Protein AF-0000000085168076 (afdb_homodimer)

Sequence (200 aa):
MILELADIRIQAGKQAEFDEAIQRGIAQTIAKSKGYLGHQVQKGVESPERYLLMVRWATLENHTVDFRESPAFTEWRGIVGPFFAGAPQVEHFALLSGSDMILELADIRIQAGKQAEFDEAIQRGIAQTIAKSKGYLGHQVQKGVESPERYLLMVRWATLENHTVDFRESPAFTEWRGIVGPFFAGAPQVEHFALLSGSD

Nearest PDB structures (foldseek):
  3gz7-assembly1_B  TM=9.573E-01  e=1.045E-11  Bordetella bronchiseptica
  4dpo-assembly1_B  TM=8.602E-01  e=6.636E-07  Methanosarcina mazei Go1
  3e8o-assembly1_B  TM=8.053E-01  e=7.034E-06  Deinococcus radiodurans
  8ecx-assembly1_B  TM=8.409E-01  e=4.826E-05  Pseudomonas aeruginosa
  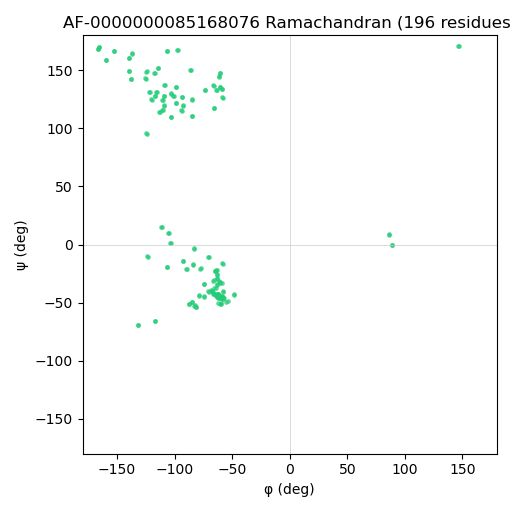3kkf-assembly1_A  TM=7.573E-01  e=3.324E-05  Bacteroides thetaiotaomicron

pLDDT: mean 98.07, std 3.22, range [67.69, 98.94]

Radius of gyration: 17.18 Å; Cα contacts (8 Å, |Δi|>4): 420; chains: 2; bounding box: 36×45×34 Å

Solvent-accessible surface area (backbone atoms only — not comparable to full-atom values): 10263 Å² total; per-residue (Å²): 98,30,36,37,41,34,46,36,40,37,40,85,92,40,54,74,62,45,60,53,33,49,53,52,28,35,66,74,24,56,71,71,36,68,46,53,69,42,38,36,34,30,36,28,65,89,42,69,45,32,35,38,44,37,36,36,23,52,37,66,56,29,47,69,41,61,36,61,71,32,72,50,36,56,53,33,44,66,54,46,47,85,45,44,64,51,84,60,49,72,52,41,25,35,79,71,48,67,54,131,98,28,35,38,41,34,46,35,42,37,40,86,90,40,54,73,62,45,60,52,32,49,54,51,28,36,66,73,24,57,70,71,35,70,44,54,68,43,38,36,34,32,36,28,65,90,42,70,46,32,34,38,42,37,36,35,23,52,37,66,55,30,48,69,41,62,37,61,72,33,73,49,36,56,52,34,45,65,54,45,46,85,44,44,66,51,84,59,48,71,51,42,25,36,78,72,48,67,53,132

Organism: Herbaspirillum seropedicae (strain SmR1) (NCBI:txid757424)

InterPro domains:
  IPR007138 Antibiotic biosynthesis monooxygenase domain [PF03992] (1-77)
  IPR007138 Antibiotic biosynthesis monooxygenase domain [PS51725] (2-93)
  IPR011008 Dimeric alpha-beta barrel [SSF54909] (1-93)

Secondary structure (DSSP, 8-state):
-EEEEEEEEB-TT-HHHHHHHHHHHHHHTGGGSTTEEEEEEEEESS-TTEEEEEEEESSHHIIIIIITTSHHHHHHHHHHGGGBSSPPEEEEEEEEEE--/-EEEEEEEEB-TT-HHHHHHHHHHHHHHTGGGSTTEEEEEEEEESS-TTEEEEEEEESSHHIIIIIITTSHHHHHHHHHHGGGBSSPPEEEEEEEEEE--

Foldseek 3Di:
DKKKKWKFFFDPPCLVVLVVLLVVLCVQFVCPFAFWDDWDWDADPVHRRIIIIITGGNDPCSPPPRRCVDVSVVVSCVRNVVGTPDGIDMDMGDDPDDDD/DKKKKWKFFFDPPCLVVLVVLLVVLCVQFVCPFPFWDDWDWDADPVHRRIIIIITGGNDPCSPPPRRCVDVSVVVSCVRNVVGTPDGIDMDMGDDPDDDD

Structure (mmCIF, N/CA/C/O backbone):
data_AF-0000000085168076-model_v1
#
loop_
_entity.id
_entity.type
_entity.pdbx_description
1 polymer 'Extracellular polysaccharide synthase protein'
#
loop_
_atom_site.group_PDB
_atom_site.id
_atom_site.type_symbol
_atom_site.label_atom_id
_atom_site.label_alt_id
_atom_site.label_comp_id
_atom_site.label_asym_id
_atom_site.label_entity_id
_atom_site.label_seq_id
_atom_site.pdbx_PDB_ins_code
_atom_site.Cartn_x
_atom_site.Cartn_y
_atom_site.Cartn_z
_atom_site.occupancy
_atom_site.B_iso_or_equiv
_atom_site.auth_seq_id
_atom_site.auth_comp_id
_atom_site.auth_asym_id
_atom_site.auth_atom_id
_atom_site.pdbx_PDB_model_num
ATOM 1 N N . MET A 1 1 ? 15.055 -6.23 2.738 1 94.81 1 MET A N 1
ATOM 2 C CA . MET A 1 1 ? 13.617 -6.473 2.656 1 94.81 1 MET A CA 1
ATOM 3 C C . MET A 1 1 ? 12.945 -5.434 1.762 1 94.81 1 MET A C 1
ATOM 5 O O . MET A 1 1 ? 13.289 -4.254 1.806 1 94.81 1 MET A O 1
ATOM 9 N N . ILE A 1 2 ? 12.117 -5.883 0.82 1 98.12 2 ILE A N 1
ATOM 10 C CA . ILE A 1 2 ? 11.383 -4.996 -0.074 1 98.12 2 ILE A CA 1
ATOM 11 C C . ILE A 1 2 ? 9.883 -5.297 0.015 1 98.12 2 ILE A C 1
ATOM 13 O O . ILE A 1 2 ? 9.492 -6.438 0.263 1 98.12 2 ILE A O 1
ATOM 17 N N . LEU A 1 3 ? 9.156 -4.25 -0.182 1 98.75 3 LEU A N 1
ATOM 18 C CA . LEU A 1 3 ? 7.711 -4.402 -0.271 1 98.75 3 LEU A CA 1
ATOM 19 C C . LEU A 1 3 ? 7.254 -4.438 -1.727 1 98.75 3 LEU A C 1
ATOM 21 O O . LEU A 1 3 ? 7.543 -3.518 -2.494 1 98.75 3 LEU A O 1
ATOM 25 N N . GLU A 1 4 ? 6.633 -5.434 -2.102 1 98.88 4 GLU A N 1
ATOM 26 C CA . GLU A 1 4 ? 5.824 -5.441 -3.316 1 98.88 4 GLU A CA 1
ATOM 27 C C . GLU A 1 4 ? 4.422 -4.898 -3.047 1 98.88 4 GLU A C 1
ATOM 29 O O . GLU A 1 4 ? 3.727 -5.379 -2.148 1 98.88 4 GLU A O 1
ATOM 34 N N . LEU A 1 5 ? 4.023 -3.922 -3.77 1 98.88 5 LEU A N 1
ATOM 35 C CA . LEU A 1 5 ? 2.623 -3.514 -3.82 1 98.88 5 LEU A CA 1
ATOM 36 C C . LEU A 1 5 ? 2.014 -3.826 -5.184 1 98.88 5 LEU A C 1
ATOM 38 O O . LEU A 1 5 ? 2.451 -3.289 -6.203 1 98.88 5 LEU A O 1
ATOM 42 N N . ALA A 1 6 ? 1.048 -4.695 -5.227 1 98.88 6 ALA A N 1
ATOM 43 C CA . ALA A 1 6 ? 0.212 -4.945 -6.398 1 98.88 6 ALA A CA 1
ATOM 44 C C . ALA A 1 6 ? -1.157 -4.285 -6.246 1 98.88 6 ALA A C 1
ATOM 46 O O . ALA A 1 6 ? -1.93 -4.648 -5.355 1 98.88 6 ALA A O 1
ATOM 47 N N . ASP A 1 7 ? -1.36 -3.295 -7 1 98.81 7 ASP A N 1
ATOM 48 C CA . ASP A 1 7 ? -2.646 -2.609 -7.086 1 98.81 7 ASP A CA 1
ATOM 49 C C . ASP A 1 7 ? -3.578 -3.305 -8.078 1 98.81 7 ASP A C 1
ATOM 51 O O . ASP A 1 7 ? -3.336 -3.279 -9.281 1 98.81 7 ASP A O 1
ATOM 55 N N . ILE A 1 8 ? -4.629 -3.926 -7.523 1 98.88 8 ILE A N 1
ATOM 56 C CA . ILE A 1 8 ? -5.48 -4.82 -8.305 1 98.88 8 ILE A CA 1
ATOM 57 C C . ILE A 1 8 ? -6.898 -4.258 -8.367 1 98.88 8 ILE A C 1
ATOM 59 O O . ILE A 1 8 ? -7.469 -3.875 -7.344 1 98.88 8 ILE A O 1
ATOM 63 N N . ARG A 1 9 ? -7.398 -4.152 -9.562 1 98.75 9 ARG A N 1
ATOM 64 C CA . ARG A 1 9 ? -8.82 -3.904 -9.766 1 98.75 9 ARG A CA 1
ATOM 65 C C . ARG A 1 9 ? -9.516 -5.133 -10.336 1 98.75 9 ARG A C 1
ATOM 67 O O . ARG A 1 9 ? -9.078 -5.684 -11.352 1 98.75 9 ARG A O 1
ATOM 74 N N . ILE A 1 10 ? -10.57 -5.52 -9.695 1 98.88 10 ILE A N 1
ATOM 75 C CA . ILE A 1 10 ? -11.266 -6.723 -10.141 1 98.88 10 ILE A CA 1
ATOM 76 C C . ILE A 1 10 ? -12.57 -6.34 -10.836 1 98.88 10 ILE A C 1
ATOM 78 O O . ILE A 1 10 ? -12.992 -5.18 -10.781 1 98.88 10 ILE A O 1
ATOM 82 N N . GLN A 1 11 ? -13.133 -7.285 -11.516 1 98.5 11 GLN A N 1
ATOM 83 C CA . GLN A 1 11 ? -14.438 -7.125 -12.156 1 98.5 11 GLN A CA 1
ATOM 84 C C . GLN A 1 11 ? -15.523 -6.848 -11.125 1 98.5 11 GLN A C 1
ATOM 86 O O . GLN A 1 11 ? -15.5 -7.398 -10.023 1 98.5 11 GLN A O 1
ATOM 91 N N . ALA A 1 12 ? -16.469 -6.004 -11.57 1 97.06 12 ALA A N 1
ATOM 92 C CA . ALA A 1 12 ? -17.562 -5.637 -10.672 1 97.06 12 ALA A CA 1
ATOM 93 C C . ALA A 1 12 ? -18.359 -6.867 -10.258 1 97.06 12 ALA A C 1
ATOM 95 O O . ALA A 1 12 ? -18.625 -7.75 -11.078 1 97.06 12 ALA A O 1
ATOM 96 N N . GLY A 1 13 ? -18.672 -6.934 -8.953 1 97.31 13 GLY A N 1
ATOM 97 C CA . GLY A 1 13 ? -19.578 -7.961 -8.461 1 97.31 13 GLY A CA 1
ATOM 98 C C . GLY A 1 13 ? -18.875 -9.266 -8.125 1 97.31 13 GLY A C 1
ATOM 99 O O . GLY A 1 13 ? -19.516 -10.25 -7.77 1 97.31 13 GLY A O 1
ATOM 100 N N . LYS A 1 14 ? -17.578 -9.258 -8.141 1 98.19 14 LYS A N 1
ATOM 101 C CA . LYS A 1 14 ? -16.859 -10.508 -7.973 1 98.19 14 LYS A CA 1
ATOM 102 C C . LYS A 1 14 ? -16.109 -10.539 -6.645 1 98.19 14 LYS A C 1
ATOM 104 O O . LYS A 1 14 ? -15.227 -11.375 -6.438 1 98.19 14 LYS A O 1
ATOM 109 N N . GLN A 1 15 ? -16.438 -9.641 -5.727 1 98.06 15 GLN A N 1
ATOM 110 C CA . GLN A 1 15 ? -15.656 -9.445 -4.508 1 98.06 15 GLN A CA 1
ATOM 111 C C . GLN A 1 15 ? -15.594 -10.719 -3.676 1 98.06 15 GLN A C 1
ATOM 113 O O . GLN A 1 15 ? -14.516 -11.141 -3.252 1 98.06 15 GLN A O 1
ATOM 118 N N . ALA A 1 16 ? -16.766 -11.344 -3.408 1 98.19 16 ALA A N 1
ATOM 119 C CA . ALA A 1 16 ? -16.812 -12.523 -2.553 1 98.19 16 ALA A CA 1
ATOM 120 C C . ALA A 1 16 ? -15.945 -13.648 -3.117 1 98.19 16 ALA A C 1
ATOM 122 O O . ALA A 1 16 ? -15.188 -14.281 -2.381 1 98.19 16 ALA A O 1
ATOM 123 N N . GLU A 1 17 ? -16.062 -13.914 -4.391 1 98.69 17 GLU A N 1
ATOM 124 C CA . GLU A 1 17 ? -15.266 -14.945 -5.047 1 98.69 17 GLU A CA 1
ATOM 125 C C . GLU A 1 17 ? -13.781 -14.602 -5.02 1 98.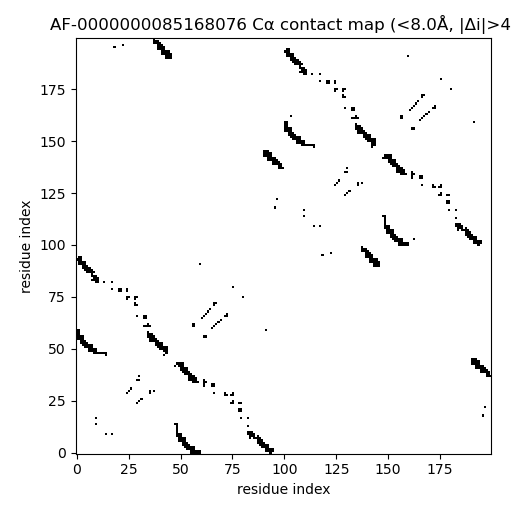69 17 GLU A C 1
ATOM 127 O O . GLU A 1 17 ? -12.938 -15.469 -4.793 1 98.69 17 GLU A O 1
ATOM 132 N N . PHE A 1 18 ? -13.469 -13.375 -5.285 1 98.88 18 PHE A N 1
ATOM 133 C CA . PHE A 1 18 ? -12.078 -12.945 -5.328 1 98.88 18 PHE A CA 1
ATOM 134 C C . PHE A 1 18 ? -11.445 -13.016 -3.943 1 98.88 18 PHE A C 1
ATOM 136 O O . PHE A 1 18 ? -10.266 -13.359 -3.807 1 98.88 18 PHE A O 1
ATOM 143 N N . ASP A 1 19 ? -12.234 -12.594 -2.83 1 98.75 19 ASP A N 1
ATOM 144 C CA . ASP A 1 19 ? -11.75 -12.727 -1.462 1 98.75 19 ASP A CA 1
ATOM 145 C C . ASP A 1 19 ? -11.195 -14.125 -1.211 1 98.75 19 ASP A C 1
ATOM 147 O O . ASP A 1 19 ? -10.109 -14.281 -0.634 1 98.75 19 ASP A O 1
ATOM 151 N N . GLU A 1 20 ? -11.906 -15.125 -1.695 1 98.69 20 GLU A N 1
ATOM 152 C CA . GLU A 1 20 ? -11.492 -16.516 -1.499 1 98.69 20 GLU A CA 1
ATOM 153 C C . GLU A 1 20 ? -10.305 -16.859 -2.391 1 98.69 20 GLU A C 1
ATOM 155 O O . GLU A 1 20 ? -9.352 -17.5 -1.94 1 98.69 20 GLU A O 1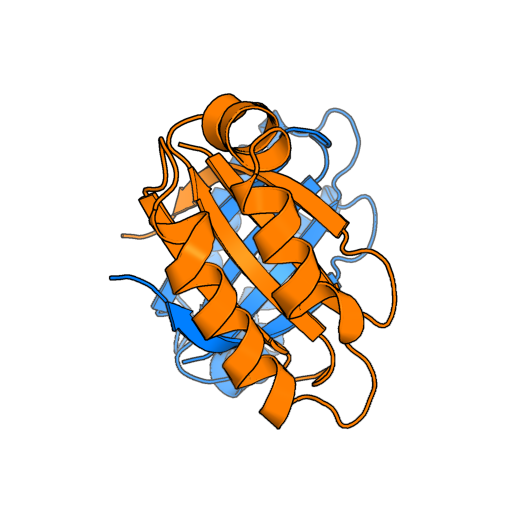
ATOM 160 N N . ALA A 1 21 ? -10.367 -16.453 -3.631 1 98.81 21 ALA A N 1
ATOM 161 C CA . ALA A 1 21 ? -9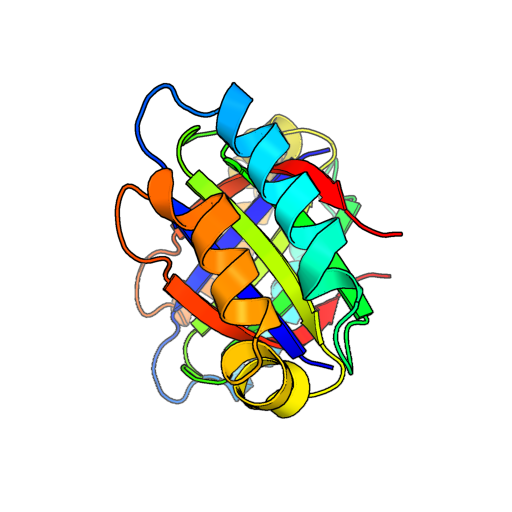.352 -16.828 -4.621 1 98.81 21 ALA A CA 1
ATOM 162 C C . ALA A 1 21 ? -7.988 -16.266 -4.25 1 98.81 21 ALA A C 1
ATOM 164 O O . ALA A 1 21 ? -6.973 -16.953 -4.332 1 98.81 21 ALA A O 1
ATOM 165 N N . ILE A 1 22 ? -7.918 -15.047 -3.852 1 98.88 22 ILE A N 1
ATOM 166 C CA . ILE A 1 22 ? -6.637 -14.398 -3.586 1 98.88 22 ILE A CA 1
ATOM 167 C C . ILE A 1 22 ? -5.98 -15.039 -2.365 1 98.88 22 ILE A C 1
ATOM 169 O O . ILE A 1 22 ? -4.762 -15.227 -2.336 1 98.88 22 ILE A O 1
ATOM 173 N N . GLN A 1 23 ? -6.773 -15.367 -1.332 1 98.56 23 GLN A N 1
ATOM 174 C CA . GLN A 1 23 ? -6.215 -16.016 -0.155 1 98.56 23 GLN A CA 1
ATOM 175 C C . GLN A 1 23 ? -5.707 -17.422 -0.495 1 98.56 23 GLN A C 1
ATOM 177 O O . GLN A 1 23 ? -4.625 -17.812 -0.059 1 98.56 23 GLN A O 1
ATOM 182 N N . ARG A 1 24 ? -6.5 -18.156 -1.294 1 98.69 24 ARG A N 1
ATOM 183 C CA . ARG A 1 24 ? -6.082 -19.469 -1.756 1 98.69 24 ARG A CA 1
ATOM 184 C C . ARG A 1 24 ? -4.805 -19.391 -2.586 1 98.69 24 ARG A C 1
ATOM 186 O O . ARG A 1 24 ? -3.877 -20.172 -2.395 1 98.69 24 ARG A O 1
ATOM 193 N N . GLY A 1 25 ? -4.773 -18.406 -3.525 1 98.75 25 GLY A N 1
ATOM 194 C CA . GLY A 1 25 ? -3.602 -18.219 -4.363 1 98.75 25 GLY A CA 1
ATOM 195 C C . GLY A 1 25 ? -2.346 -17.922 -3.572 1 98.75 25 GLY A C 1
ATOM 196 O O . GLY A 1 25 ? -1.286 -18.5 -3.828 1 98.75 25 GLY A O 1
ATOM 197 N N . ILE A 1 26 ? -2.432 -17.047 -2.615 1 98.75 26 ILE A N 1
ATOM 198 C CA . ILE A 1 26 ? -1.289 -16.703 -1.781 1 98.75 26 ILE A CA 1
ATOM 199 C C . ILE A 1 26 ? -0.792 -17.938 -1.034 1 98.75 26 ILE A C 1
ATOM 201 O O . ILE A 1 26 ? 0.401 -18.234 -1.057 1 98.75 26 ILE A O 1
ATOM 205 N N . ALA A 1 27 ? -1.718 -18.656 -0.351 1 98.44 27 ALA A N 1
ATOM 206 C CA . ALA A 1 27 ? -1.365 -19.828 0.456 1 98.44 27 ALA A CA 1
ATOM 207 C C . ALA A 1 27 ? -0.696 -20.891 -0.395 1 98.44 27 ALA A C 1
ATOM 209 O O . ALA A 1 27 ? 0.244 -21.562 0.054 1 98.44 27 ALA A O 1
ATOM 210 N N . GLN A 1 28 ? -1.075 -21.016 -1.654 1 98.62 28 GLN A N 1
ATOM 211 C CA . GLN A 1 28 ? -0.62 -22.109 -2.506 1 98.62 28 GLN A CA 1
ATOM 212 C C . GLN A 1 28 ? 0.671 -21.734 -3.23 1 98.62 28 GLN A C 1
ATOM 214 O O . GLN A 1 28 ? 1.392 -22.625 -3.711 1 98.62 28 GLN A O 1
ATOM 219 N N . THR A 1 29 ? 0.97 -20.469 -3.365 1 98.75 29 THR A N 1
ATOM 220 C CA . THR A 1 29 ? 2.068 -20.094 -4.25 1 98.75 29 THR A CA 1
ATOM 221 C C . THR A 1 29 ? 3.008 -19.109 -3.561 1 98.75 29 THR A C 1
ATOM 223 O O . THR A 1 29 ? 4.047 -19.5 -3.025 1 98.75 29 THR A O 1
ATOM 226 N N . ILE A 1 30 ? 2.598 -17.859 -3.303 1 98.69 30 ILE A N 1
ATOM 227 C CA . ILE A 1 30 ? 3.43 -16.766 -2.818 1 98.69 30 ILE A CA 1
ATOM 228 C C . ILE A 1 30 ? 4.031 -17.141 -1.463 1 98.69 30 ILE A C 1
ATOM 230 O O . ILE A 1 30 ? 5.234 -16.969 -1.246 1 98.69 30 ILE A O 1
ATOM 234 N N . ALA A 1 31 ? 3.223 -17.688 -0.569 1 98.44 31 ALA A N 1
ATOM 235 C CA . ALA A 1 31 ? 3.635 -17.953 0.808 1 98.44 31 ALA A CA 1
ATOM 236 C C . ALA A 1 31 ? 4.648 -19.094 0.872 1 98.44 31 ALA A C 1
ATOM 238 O O . ALA A 1 31 ? 5.301 -19.297 1.899 1 98.44 31 ALA A O 1
ATOM 239 N N . LYS A 1 32 ? 4.859 -19.812 -0.193 1 98.38 32 LYS A N 1
ATOM 240 C CA . LYS A 1 32 ? 5.797 -20.938 -0.249 1 98.38 32 LYS A CA 1
ATOM 241 C C . LYS A 1 32 ? 7.078 -20.531 -0.98 1 98.38 32 LYS A C 1
ATOM 243 O O . LYS A 1 32 ? 8.008 -21.344 -1.092 1 98.38 32 LYS A O 1
ATOM 248 N N . SER A 1 33 ? 7.16 -19.359 -1.378 1 98.44 33 SER A N 1
ATOM 249 C CA . SER A 1 33 ? 8.234 -18.922 -2.262 1 98.44 33 SER A CA 1
ATOM 250 C C . SER A 1 33 ? 9.469 -18.516 -1.469 1 98.44 33 SER A C 1
ATOM 252 O O . SER A 1 33 ? 9.359 -18.016 -0.346 1 98.44 33 SER A O 1
ATOM 254 N N . LYS A 1 34 ? 10.609 -18.719 -2.156 1 98.31 34 LYS A N 1
ATOM 255 C CA . LYS A 1 34 ? 11.883 -18.312 -1.587 1 98.31 34 LYS A CA 1
ATOM 256 C C . LYS A 1 34 ? 11.891 -16.812 -1.286 1 98.31 34 LYS A C 1
ATOM 258 O O . LYS A 1 34 ? 11.57 -15.992 -2.152 1 98.31 34 LYS A O 1
ATOM 263 N N . GLY A 1 35 ? 12.234 -16.484 -0.014 1 98.62 35 GLY A N 1
ATOM 264 C CA . GLY A 1 35 ? 12.406 -15.094 0.34 1 98.62 35 GLY A CA 1
ATOM 265 C C . GLY A 1 35 ? 11.117 -14.43 0.805 1 98.62 35 GLY A C 1
ATOM 266 O O . GLY A 1 35 ? 11.117 -13.25 1.148 1 98.62 35 GLY A O 1
ATOM 267 N N . TYR A 1 36 ? 10.016 -15.172 0.817 1 98.69 36 TYR A N 1
ATOM 268 C CA . TYR A 1 36 ? 8.75 -14.656 1.336 1 98.69 36 TYR A CA 1
ATOM 269 C C . TYR A 1 36 ? 8.859 -14.352 2.824 1 98.69 36 TYR A C 1
ATOM 271 O O . TYR A 1 36 ? 9.281 -15.203 3.613 1 98.69 36 TYR A O 1
ATOM 279 N N . LEU A 1 37 ? 8.367 -13.148 3.215 1 98.5 37 LEU A N 1
ATOM 280 C CA . LEU A 1 37 ? 8.484 -12.758 4.617 1 98.5 37 LEU A CA 1
ATOM 281 C C . LEU A 1 37 ? 7.109 -12.445 5.203 1 98.5 37 LEU A C 1
ATOM 283 O O . LEU A 1 37 ? 6.98 -12.234 6.414 1 98.5 37 LEU A O 1
ATOM 287 N N . GLY A 1 38 ? 6.062 -12.344 4.414 1 98.38 38 GLY A N 1
ATOM 288 C CA . GLY A 1 38 ? 4.719 -12.047 4.879 1 98.38 38 GLY A CA 1
ATOM 289 C C . GLY A 1 38 ? 3.914 -11.227 3.887 1 98.38 38 GLY A C 1
ATOM 290 O O . GLY A 1 38 ? 4.449 -10.773 2.871 1 98.38 38 GLY A O 1
ATOM 291 N N . HIS A 1 39 ? 2.611 -11.07 4.145 1 98.75 39 HIS A N 1
ATOM 292 C CA . HIS A 1 39 ? 1.76 -10.32 3.229 1 98.75 39 HIS A CA 1
ATOM 293 C C . HIS A 1 39 ? 0.575 -9.703 3.963 1 98.75 39 HIS A C 1
ATOM 295 O O . HIS A 1 39 ? 0.31 -10.039 5.117 1 98.75 39 HIS A O 1
ATOM 301 N N . GLN A 1 40 ? -0.027 -8.844 3.311 1 98.56 40 GLN A N 1
ATOM 302 C CA . GLN A 1 40 ? -1.368 -8.359 3.617 1 98.56 40 GLN A CA 1
ATOM 303 C C . GLN A 1 40 ? -2.205 -8.211 2.35 1 98.56 40 GLN A C 1
ATOM 305 O O . GLN A 1 40 ? -1.693 -7.812 1.304 1 98.56 40 GLN A O 1
ATOM 310 N N . VAL A 1 41 ? -3.443 -8.531 2.447 1 98.81 41 VAL A N 1
ATOM 311 C CA . VAL A 1 41 ? -4.445 -8.172 1.451 1 98.81 41 VAL A CA 1
ATOM 312 C C . VAL A 1 41 ? -5.398 -7.125 2.031 1 98.81 41 VAL A C 1
ATOM 314 O O . VAL A 1 41 ? -5.996 -7.34 3.088 1 98.81 41 VAL A O 1
ATOM 317 N N . GLN A 1 42 ? -5.48 -6.023 1.319 1 98.62 42 GLN A N 1
ATOM 318 C CA . GLN A 1 42 ? -6.316 -4.902 1.74 1 98.62 42 GLN A CA 1
ATOM 319 C C . GLN A 1 42 ? -7.453 -4.664 0.75 1 98.62 42 GLN A C 1
ATOM 321 O O . GLN A 1 42 ? -7.23 -4.625 -0.461 1 98.62 42 GLN A O 1
ATOM 326 N N . LYS A 1 43 ? -8.742 -4.539 1.318 1 98.44 43 LYS A N 1
ATOM 327 C CA . LYS A 1 43 ? -9.898 -4.246 0.486 1 98.44 43 LYS A CA 1
ATOM 328 C C . LYS A 1 43 ? -10.25 -2.764 0.536 1 98.44 43 LYS A C 1
ATOM 330 O O . LYS A 1 43 ? -10.305 -2.168 1.613 1 98.44 43 LYS A O 1
ATOM 335 N N . GLY A 1 44 ? -10.531 -2.203 -0.648 1 98.5 44 GLY A N 1
ATOM 336 C CA . GLY A 1 44 ? -10.883 -0.793 -0.714 1 98.5 44 GLY A CA 1
ATOM 337 C C . GLY A 1 44 ? -12.195 -0.47 -0.032 1 98.5 44 GLY A C 1
ATOM 338 O O . GLY A 1 44 ? -13.188 -1.193 -0.197 1 98.5 44 GLY A O 1
ATOM 339 N N . VAL A 1 45 ? 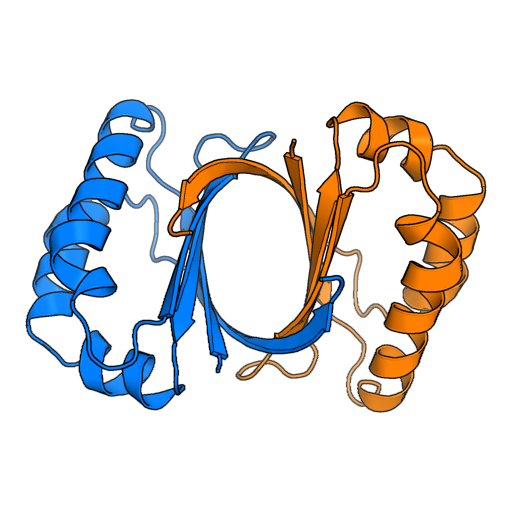-12.164 0.587 0.683 1 98.25 45 VAL A N 1
ATOM 340 C CA . VAL A 1 45 ? -13.367 1.072 1.347 1 98.25 45 VAL A CA 1
ATOM 341 C C . VAL A 1 45 ? -14.18 1.931 0.38 1 98.25 45 VAL A C 1
ATOM 343 O O . VAL A 1 45 ? -15.375 1.692 0.182 1 98.25 45 VAL A O 1
ATOM 346 N N . GLU A 1 46 ? -13.523 2.918 -0.293 1 98 46 GLU A N 1
ATOM 347 C CA . GLU A 1 46 ? -14.18 3.799 -1.253 1 98 46 GLU A CA 1
ATOM 348 C C . GLU A 1 46 ? -14.469 3.07 -2.562 1 98 46 GLU A C 1
ATOM 350 O O . GLU A 1 46 ? -15.469 3.348 -3.225 1 98 46 GLU A O 1
ATOM 355 N N . SER A 1 47 ? -13.555 2.127 -2.949 1 97.38 47 SER A N 1
ATOM 356 C CA . SER A 1 47 ? -13.641 1.365 -4.191 1 97.38 47 SER A CA 1
ATOM 357 C C . SER A 1 47 ? -13.617 -0.135 -3.922 1 97.38 47 SER A C 1
ATOM 359 O O . SER A 1 47 ? -12.547 -0.743 -3.871 1 97.38 47 SER A O 1
ATOM 361 N N . PRO A 1 48 ? -14.766 -0.702 -3.848 1 96.56 48 PRO A N 1
ATOM 362 C CA . PRO A 1 48 ? -14.836 -2.105 -3.436 1 96.56 48 PRO A CA 1
ATOM 363 C C . PRO A 1 48 ? -14.141 -3.045 -4.418 1 96.56 48 PRO A C 1
ATOM 365 O O . PRO A 1 48 ? -13.828 -4.188 -4.074 1 96.56 48 PRO A O 1
ATOM 368 N N . GLU A 1 49 ? -13.969 -2.605 -5.711 1 98.25 49 GLU A N 1
ATOM 369 C CA . GLU A 1 49 ? -13.312 -3.451 -6.707 1 98.25 49 GLU A CA 1
ATOM 370 C C . GLU A 1 49 ? -11.797 -3.338 -6.609 1 98.25 49 GLU A C 1
ATOM 372 O O . GLU A 1 49 ? -11.07 -4.066 -7.289 1 98.25 49 GLU A O 1
ATOM 377 N N . ARG A 1 50 ? -11.32 -2.471 -5.73 1 98.75 50 ARG A N 1
ATOM 378 C CA . ARG A 1 50 ? -9.891 -2.242 -5.609 1 98.75 50 ARG A CA 1
ATOM 379 C C . ARG A 1 50 ? -9.312 -2.992 -4.414 1 98.75 50 ARG A C 1
ATOM 381 O O . ARG A 1 50 ? -9.828 -2.885 -3.301 1 98.75 50 ARG A O 1
ATOM 388 N N . TYR A 1 51 ? -8.219 -3.789 -4.672 1 98.94 51 TYR A N 1
ATOM 389 C CA . TYR A 1 51 ? -7.465 -4.527 -3.666 1 98.94 51 TYR A CA 1
ATOM 390 C C . TYR A 1 51 ? -5.98 -4.18 -3.73 1 98.94 51 TYR A C 1
ATOM 392 O O . TYR A 1 51 ? -5.438 -3.953 -4.812 1 98.94 51 TYR A O 1
ATOM 400 N N . LEU A 1 52 ? -5.398 -4.129 -2.635 1 98.88 52 LEU A N 1
ATOM 401 C CA . LEU A 1 52 ? -3.941 -4.074 -2.557 1 98.88 52 LEU A CA 1
ATOM 402 C C . LEU A 1 52 ? -3.375 -5.383 -2.023 1 98.88 52 LEU A C 1
ATOM 404 O O . LEU A 1 52 ? -3.744 -5.828 -0.933 1 98.88 52 LEU A O 1
ATOM 408 N N . LEU A 1 53 ? -2.592 -5.988 -2.787 1 98.88 53 LEU A N 1
ATOM 409 C CA . LEU A 1 53 ? -1.736 -7.07 -2.309 1 98.88 53 LEU A CA 1
ATOM 410 C C . LEU A 1 53 ? -0.355 -6.543 -1.935 1 98.88 53 LEU A C 1
ATOM 412 O O . LEU A 1 53 ? 0.351 -5.984 -2.777 1 98.88 53 LEU A O 1
ATOM 416 N N . MET A 1 54 ? -0.024 -6.645 -0.699 1 98.81 54 MET A N 1
ATOM 417 C CA . MET A 1 54 ? 1.256 -6.191 -0.161 1 98.81 54 MET A CA 1
ATOM 418 C C . MET A 1 54 ? 2.088 -7.371 0.329 1 98.81 54 MET A C 1
ATOM 420 O O . MET A 1 54 ? 1.721 -8.039 1.3 1 98.81 54 MET A O 1
ATOM 424 N N . VAL A 1 55 ? 3.178 -7.605 -0.315 1 98.81 55 VAL A N 1
ATOM 425 C CA . VAL A 1 55 ? 4.016 -8.742 0.044 1 98.81 55 VAL A CA 1
ATOM 426 C C . VAL A 1 55 ? 5.418 -8.258 0.401 1 98.81 55 VAL A C 1
ATOM 428 O O . VAL A 1 55 ? 6.012 -7.465 -0.33 1 98.81 55 VAL A O 1
ATOM 431 N N . ARG A 1 56 ? 5.961 -8.711 1.522 1 98.69 56 ARG A N 1
ATOM 432 C CA . ARG A 1 56 ? 7.344 -8.453 1.915 1 98.69 56 ARG A CA 1
ATOM 433 C C . ARG A 1 56 ? 8.258 -9.586 1.467 1 98.69 56 ARG A C 1
ATOM 435 O O . 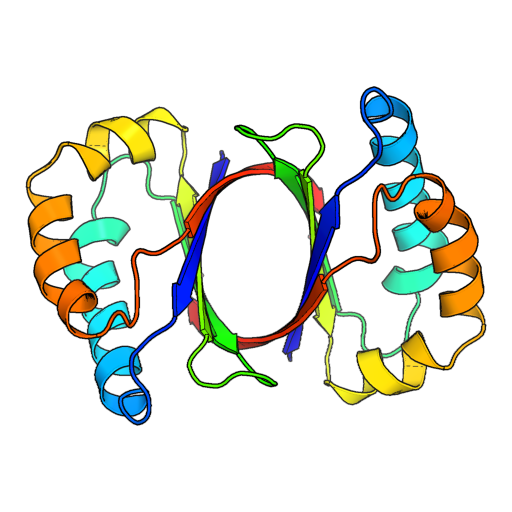ARG A 1 56 ? 7.977 -10.758 1.723 1 98.69 56 ARG A O 1
ATOM 442 N N . TRP A 1 57 ? 9.266 -9.195 0.791 1 98.69 57 TRP A N 1
ATOM 443 C CA . TRP A 1 57 ? 10.273 -10.117 0.268 1 98.69 57 TRP A CA 1
ATOM 444 C C . TRP A 1 57 ? 11.641 -9.828 0.876 1 98.69 57 TRP A C 1
ATOM 446 O O . TRP A 1 57 ? 11.992 -8.672 1.112 1 98.69 57 TRP A O 1
ATOM 456 N N . ALA A 1 58 ? 12.422 -10.852 1.048 1 98.75 58 ALA A N 1
ATOM 457 C CA . ALA A 1 58 ? 13.781 -10.672 1.542 1 98.75 58 ALA A CA 1
ATOM 458 C C . ALA A 1 58 ? 14.617 -9.836 0.573 1 98.75 58 ALA A C 1
ATOM 460 O O . ALA A 1 58 ? 15.422 -9 0.996 1 98.75 58 ALA A O 1
ATOM 461 N N . THR A 1 59 ? 14.469 -10.109 -0.705 1 98.62 59 THR A N 1
ATOM 462 C CA . THR A 1 59 ? 15.156 -9.328 -1.724 1 98.62 59 THR A CA 1
ATOM 463 C C . THR A 1 59 ? 14.242 -9.07 -2.918 1 98.62 59 THR A C 1
ATOM 465 O O . THR A 1 59 ? 13.242 -9.766 -3.104 1 98.62 59 THR A O 1
ATOM 468 N N . LEU A 1 60 ? 14.633 -8.055 -3.68 1 98.5 60 LEU A N 1
ATOM 469 C CA . LEU A 1 60 ? 13.922 -7.766 -4.922 1 98.5 60 LEU A CA 1
ATOM 470 C C . LEU A 1 60 ? 13.945 -8.977 -5.852 1 98.5 60 LEU A C 1
ATOM 472 O O . LEU A 1 60 ? 12.93 -9.297 -6.48 1 98.5 60 LEU A O 1
ATOM 476 N N . GLU A 1 61 ? 15.062 -9.656 -5.938 1 98.5 61 GLU A N 1
ATOM 477 C CA . GLU A 1 61 ? 15.25 -10.812 -6.812 1 98.5 61 GLU A CA 1
ATOM 478 C C . GLU A 1 61 ? 14.375 -11.984 -6.379 1 98.5 61 GLU A C 1
ATOM 480 O O . GLU A 1 61 ? 13.906 -12.758 -7.215 1 98.5 61 GLU A O 1
ATOM 485 N N . ASN A 1 62 ? 14.094 -12.102 -5.082 1 98.88 62 ASN A N 1
ATOM 486 C CA . ASN A 1 62 ? 13.203 -13.164 -4.625 1 98.88 62 ASN A CA 1
ATOM 487 C C . ASN A 1 62 ? 11.812 -13.023 -5.227 1 98.88 62 ASN A C 1
ATOM 489 O O . ASN A 1 62 ? 11.141 -14.016 -5.496 1 98.88 62 ASN A O 1
ATOM 493 N N . HIS A 1 63 ? 11.414 -11.781 -5.469 1 98.81 63 HIS A N 1
ATOM 494 C CA . HIS A 1 63 ? 10.125 -11.578 -6.117 1 98.81 63 HIS A CA 1
ATOM 495 C C . HIS A 1 63 ? 10.258 -11.609 -7.633 1 98.81 63 HIS A C 1
ATOM 497 O O . HIS A 1 63 ? 9.609 -12.414 -8.305 1 98.81 63 HIS A O 1
ATOM 503 N N . THR A 1 64 ? 11.188 -10.828 -8.18 1 98.5 64 THR A N 1
ATOM 504 C CA . THR A 1 64 ? 11.156 -10.477 -9.594 1 98.5 64 THR A CA 1
ATOM 505 C C . THR A 1 64 ? 11.797 -11.57 -10.438 1 98.5 64 THR A C 1
ATOM 507 O O . THR A 1 64 ? 11.602 -11.625 -11.656 1 98.5 64 THR A O 1
ATOM 510 N N . VAL A 1 65 ? 12.531 -12.398 -9.82 1 98.56 65 VAL A N 1
ATOM 511 C CA . VAL A 1 65 ? 13.172 -13.492 -10.539 1 98.56 65 VAL A CA 1
ATOM 512 C C . VAL A 1 65 ? 12.656 -14.836 -10.016 1 98.56 65 VAL A C 1
ATOM 514 O O . VAL A 1 65 ? 11.844 -15.492 -10.672 1 98.56 65 VAL A O 1
ATOM 517 N N . ASP A 1 66 ? 12.969 -15.141 -8.727 1 98.75 66 ASP A N 1
ATOM 518 C CA . ASP A 1 66 ? 12.672 -16.469 -8.188 1 98.75 66 ASP A CA 1
ATOM 519 C C . ASP A 1 66 ? 11.18 -16.781 -8.273 1 98.75 66 ASP A C 1
ATOM 521 O O . ASP A 1 66 ? 10.789 -17.875 -8.688 1 98.75 66 ASP A O 1
ATOM 525 N N . PHE A 1 67 ? 10.352 -15.852 -7.914 1 98.88 67 PHE A N 1
ATOM 526 C CA . PHE A 1 67 ? 8.922 -16.109 -7.961 1 98.88 67 PHE A CA 1
ATOM 527 C C . PHE A 1 67 ? 8.375 -15.875 -9.367 1 98.88 67 PHE A C 1
ATOM 529 O O . PHE A 1 67 ? 7.715 -16.75 -9.938 1 98.88 67 PHE A O 1
ATOM 536 N N . ARG A 1 68 ? 8.633 -14.695 -9.984 1 98.62 68 ARG A N 1
ATOM 537 C CA . ARG A 1 68 ? 8.008 -14.281 -11.234 1 98.62 68 ARG A CA 1
ATOM 538 C C . ARG A 1 68 ? 8.414 -15.203 -12.383 1 98.62 68 ARG A C 1
ATOM 540 O O . ARG A 1 68 ? 7.688 -15.328 -13.367 1 98.62 68 ARG A O 1
ATOM 547 N N . GLU A 1 69 ? 9.508 -15.875 -12.266 1 98.38 69 GLU A N 1
ATOM 548 C CA . GLU A 1 69 ? 9.961 -16.766 -13.336 1 98.38 69 GLU A CA 1
ATOM 549 C C . GLU A 1 69 ? 9.734 -18.219 -12.969 1 98.38 69 GLU A C 1
ATOM 551 O O . GLU A 1 69 ? 10.188 -19.125 -13.68 1 98.38 69 GLU A O 1
ATOM 556 N N . SER A 1 70 ? 9.047 -18.547 -11.945 1 98.44 70 SER A N 1
ATOM 557 C CA . SER A 1 70 ? 8.797 -19.906 -11.477 1 98.44 70 SER A CA 1
ATOM 558 C C . SER A 1 70 ? 7.441 -20.406 -11.953 1 98.44 70 SER A C 1
ATOM 560 O O . SER A 1 70 ? 6.59 -19.625 -12.383 1 98.44 70 SER A O 1
ATOM 562 N N . PRO A 1 71 ? 7.164 -21.703 -11.844 1 98.38 71 PRO A N 1
ATOM 563 C CA . PRO A 1 71 ? 5.836 -22.266 -12.109 1 98.38 71 PRO A CA 1
ATOM 564 C C . PRO A 1 71 ? 4.77 -21.734 -11.148 1 98.38 71 PRO A C 1
ATOM 566 O O . PRO A 1 71 ? 3.594 -21.656 -11.516 1 98.38 71 PRO A O 1
ATOM 569 N N . ALA A 1 72 ? 5.215 -21.328 -9.977 1 98.62 72 ALA A N 1
ATOM 570 C CA . ALA A 1 72 ? 4.281 -20.812 -8.984 1 98.62 72 ALA A CA 1
ATOM 571 C C . ALA A 1 72 ? 3.598 -19.531 -9.484 1 98.62 72 ALA A C 1
ATOM 573 O O . ALA A 1 72 ? 2.432 -19.281 -9.172 1 98.62 72 ALA A O 1
ATOM 574 N N . PHE A 1 73 ? 4.285 -18.781 -10.336 1 98.75 73 PHE A N 1
ATOM 575 C CA . PHE A 1 73 ? 3.699 -17.562 -10.867 1 98.75 73 PHE A CA 1
ATOM 576 C C . PHE A 1 73 ? 2.582 -17.875 -11.852 1 98.75 73 PHE A C 1
ATOM 578 O O . PHE A 1 73 ? 1.542 -17.219 -11.859 1 98.75 73 PHE A O 1
ATOM 585 N N . THR A 1 74 ? 2.797 -18.844 -12.633 1 98.5 74 THR A N 1
ATOM 586 C CA . THR A 1 74 ? 1.767 -19.281 -13.57 1 98.5 74 THR A CA 1
ATOM 587 C C . THR A 1 74 ? 0.535 -19.781 -12.82 1 98.5 74 THR A C 1
ATOM 589 O O . THR A 1 74 ? -0.596 -19.453 -13.195 1 98.5 74 THR A O 1
ATOM 592 N N . GLU A 1 75 ? 0.76 -20.516 -11.789 1 98.75 75 GLU A N 1
ATOM 593 C CA . GLU A 1 75 ? -0.336 -21 -10.953 1 98.75 75 GLU A CA 1
ATOM 594 C C . GLU A 1 75 ? -1.076 -19.828 -10.297 1 98.75 75 GLU A C 1
ATOM 596 O O . GLU A 1 75 ? -2.309 -19.781 -10.305 1 98.75 75 GLU A O 1
ATOM 601 N N . TRP A 1 76 ? -0.333 -18.859 -9.75 1 98.81 76 TRP A N 1
ATOM 602 C CA . TRP A 1 76 ? -0.882 -17.656 -9.148 1 98.81 76 TRP A CA 1
ATOM 603 C C . TRP A 1 76 ? -1.789 -16.922 -10.133 1 98.81 76 TRP A C 1
ATOM 605 O O . TRP A 1 76 ? -2.949 -16.641 -9.828 1 98.81 76 TRP A O 1
ATOM 615 N N . ARG A 1 77 ? -1.296 -16.719 -11.336 1 98.5 77 ARG A N 1
ATOM 616 C CA . ARG A 1 77 ? -2.041 -16 -12.367 1 98.5 77 ARG A CA 1
ATOM 617 C C . ARG A 1 77 ? -3.305 -16.766 -12.758 1 98.5 77 ARG A C 1
ATOM 619 O O . ARG A 1 77 ? -4.336 -16.156 -13.047 1 98.5 77 ARG A O 1
ATOM 626 N N . GLY A 1 78 ? -3.16 -18.062 -12.781 1 98.69 78 GLY A N 1
ATOM 627 C CA . GLY A 1 78 ? -4.328 -18.875 -13.094 1 98.69 78 GLY A CA 1
ATOM 628 C C . GLY A 1 78 ? -5.438 -18.734 -12.062 1 98.69 78 GLY A C 1
ATOM 629 O O . GLY A 1 78 ? -6.621 -18.797 -12.414 1 98.69 78 GLY A O 1
ATOM 630 N N . ILE A 1 79 ? -5.105 -18.562 -10.82 1 98.81 79 ILE A N 1
ATOM 631 C CA . ILE A 1 79 ? -6.062 -18.5 -9.727 1 98.81 79 ILE A CA 1
ATOM 632 C C . ILE A 1 79 ? -6.715 -17.125 -9.68 1 98.81 79 ILE A C 1
ATOM 634 O O . ILE A 1 79 ? -7.938 -17 -9.562 1 98.81 79 ILE A O 1
ATOM 638 N N . VAL A 1 80 ? -5.91 -16.031 -9.836 1 98.81 80 VAL A N 1
ATOM 639 C CA . VAL A 1 80 ? -6.469 -14.719 -9.547 1 98.81 80 VAL A CA 1
ATOM 640 C C . VAL A 1 80 ? -6.711 -13.969 -10.852 1 98.81 80 VAL A C 1
ATOM 642 O O . VAL A 1 80 ? -7.539 -13.055 -10.906 1 98.81 80 VAL A O 1
ATOM 645 N N . GLY A 1 81 ? -6.113 -14.312 -11.938 1 98.69 81 GLY A N 1
ATOM 646 C CA . GLY A 1 81 ? -6.137 -13.609 -13.203 1 98.69 81 GLY A CA 1
ATOM 647 C C . GLY A 1 81 ? -7.539 -13.406 -13.758 1 98.69 81 GLY A C 1
ATOM 648 O O . GLY A 1 81 ? -7.883 -12.32 -14.219 1 98.69 81 GLY A O 1
ATOM 649 N N . PRO A 1 82 ? -8.328 -14.406 -13.742 1 98.62 82 PRO A N 1
ATOM 650 C CA . PRO A 1 82 ? -9.672 -14.328 -14.32 1 98.62 82 PRO A CA 1
ATOM 651 C C . PRO A 1 82 ? -10.523 -13.234 -13.68 1 98.62 82 PRO A C 1
ATOM 653 O O . PRO A 1 82 ? -11.547 -12.836 -14.25 1 98.62 82 PRO A O 1
ATOM 656 N N . PHE A 1 83 ? -10.172 -12.719 -12.562 1 98.81 83 PHE A N 1
ATOM 657 C CA . PHE A 1 83 ? -10.984 -11.75 -11.836 1 98.81 83 PHE A CA 1
ATOM 658 C C . PHE A 1 83 ? -10.586 -10.328 -12.203 1 98.81 83 PHE A C 1
ATOM 660 O O . PHE A 1 83 ? -11.297 -9.375 -11.883 1 98.81 83 PHE A O 1
ATOM 667 N N . PHE A 1 84 ? -9.469 -10.172 -12.836 1 98.81 84 PHE A N 1
ATOM 668 C CA . PHE A 1 84 ? -8.914 -8.836 -13.031 1 98.81 84 PHE A CA 1
ATOM 669 C C . PHE A 1 84 ? -9.703 -8.07 -14.086 1 98.81 84 PHE A C 1
ATOM 671 O O . PHE A 1 84 ? -10.062 -8.625 -15.125 1 98.81 84 PHE A O 1
ATOM 678 N N . ALA A 1 85 ? -10.023 -6.859 -13.773 1 98.75 85 ALA A N 1
ATOM 679 C CA . ALA A 1 85 ? -10.609 -5.957 -14.758 1 98.75 85 ALA A CA 1
ATOM 680 C C . ALA A 1 85 ? -9.547 -5.414 -15.703 1 98.75 85 ALA A C 1
ATOM 682 O O . ALA A 1 85 ? -9.867 -4.898 -16.781 1 98.75 85 ALA A O 1
ATOM 683 N N . GLY A 1 86 ? -8.328 -5.43 -15.367 1 98.19 86 GLY A N 1
ATOM 684 C CA . GLY A 1 86 ? -7.121 -5.043 -16.078 1 98.19 86 GLY A CA 1
ATOM 685 C C . GLY A 1 86 ? -5.852 -5.527 -15.398 1 98.19 86 GLY A C 1
ATOM 686 O O . GLY A 1 86 ? -5.898 -6.031 -14.273 1 98.19 86 GLY A O 1
ATOM 687 N N . ALA A 1 87 ? -4.758 -5.422 -16.094 1 97.81 87 ALA A N 1
ATOM 688 C CA . ALA A 1 87 ? -3.492 -5.879 -15.516 1 97.81 87 ALA A CA 1
ATOM 689 C C . ALA A 1 87 ? -3.182 -5.145 -14.219 1 97.81 87 ALA A C 1
ATOM 691 O O . ALA A 1 87 ? -3.299 -3.92 -14.141 1 97.81 87 ALA A O 1
ATOM 692 N N . PRO A 1 88 ? -2.771 -5.812 -13.133 1 98.56 88 PRO A N 1
ATOM 693 C CA . PRO A 1 88 ? -2.361 -5.141 -11.898 1 98.56 88 PRO A CA 1
ATOM 694 C C . PRO A 1 88 ? -1.167 -4.211 -12.102 1 98.56 88 PRO A C 1
ATOM 696 O O . PRO A 1 88 ? -0.317 -4.469 -12.953 1 98.56 88 PRO A O 1
ATOM 699 N N . GLN A 1 89 ? -1.119 -3.199 -11.391 1 98.31 89 GLN A N 1
ATOM 700 C CA . GLN A 1 89 ? 0.074 -2.363 -11.305 1 98.31 89 GLN A CA 1
ATOM 701 C C . GLN A 1 89 ? 0.962 -2.795 -10.141 1 98.31 89 GLN A C 1
ATOM 703 O O . GLN A 1 89 ? 0.537 -2.764 -8.984 1 98.31 89 GLN A O 1
ATOM 708 N N . VAL A 1 90 ? 2.145 -3.176 -10.469 1 98.69 90 VAL A N 1
ATOM 709 C CA . VAL A 1 90 ? 3.045 -3.711 -9.453 1 98.69 90 VAL A CA 1
ATOM 710 C C . VAL A 1 90 ? 4.305 -2.852 -9.367 1 98.69 90 VAL A C 1
ATOM 712 O O . VAL A 1 90 ? 4.961 -2.604 -10.383 1 98.69 90 VAL A O 1
ATOM 715 N N . GLU A 1 91 ? 4.605 -2.365 -8.227 1 98.69 91 GLU A N 1
ATOM 716 C CA . GLU A 1 91 ? 5.883 -1.71 -7.953 1 98.69 91 GLU A CA 1
ATOM 717 C C . GLU A 1 91 ? 6.449 -2.148 -6.609 1 98.69 91 GLU A C 1
ATOM 719 O O . GLU A 1 91 ? 5.766 -2.812 -5.828 1 98.69 91 GLU A O 1
ATOM 724 N N . HIS A 1 92 ? 7.73 -1.864 -6.426 1 98.88 92 HIS A N 1
ATOM 725 C CA . HIS A 1 92 ? 8.43 -2.248 -5.203 1 98.88 92 HIS A CA 1
ATOM 726 C C . HIS A 1 92 ? 8.852 -1.02 -4.402 1 98.88 92 HIS A C 1
ATOM 728 O O . HIS A 1 92 ? 9.086 0.049 -4.973 1 98.88 92 HIS A O 1
ATOM 734 N N . PHE A 1 93 ? 8.938 -1.214 -3.168 1 98.75 93 PHE A N 1
ATOM 735 C CA . PHE A 1 93 ? 9.25 -0.113 -2.264 1 98.75 93 PHE A CA 1
ATOM 736 C C . PHE A 1 93 ? 10.219 -0.562 -1.177 1 98.75 93 PHE A C 1
ATOM 738 O O . PHE A 1 93 ? 10.188 -1.717 -0.749 1 98.75 93 PHE A O 1
ATOM 745 N N . ALA A 1 94 ? 11.023 0.371 -0.735 1 98.12 94 ALA A N 1
ATOM 746 C CA . ALA A 1 94 ? 11.898 0.201 0.425 1 98.12 94 ALA A CA 1
ATOM 747 C C . ALA A 1 94 ? 11.406 1.032 1.606 1 98.12 94 ALA A C 1
ATOM 749 O O . ALA A 1 94 ? 11.008 2.189 1.438 1 98.12 94 ALA A O 1
ATOM 750 N N . LEU A 1 95 ? 11.438 0.416 2.771 1 98.06 95 LEU A N 1
ATOM 751 C CA . LEU A 1 95 ? 10.969 1.102 3.971 1 98.06 95 LEU A CA 1
ATOM 752 C C . LEU A 1 95 ? 11.867 2.293 4.301 1 98.06 95 LEU A C 1
ATOM 754 O O . LEU A 1 95 ? 13.078 2.135 4.48 1 98.06 95 LEU A O 1
ATOM 758 N N . LEU A 1 96 ? 11.266 3.449 4.266 1 97.94 96 LEU A N 1
ATOM 759 C CA . LEU A 1 96 ? 11.984 4.633 4.719 1 97.94 96 LEU A CA 1
ATOM 760 C C . LEU A 1 96 ? 11.938 4.75 6.238 1 97.94 96 LEU A C 1
ATOM 762 O O . LEU A 1 96 ? 12.969 4.953 6.883 1 97.94 96 LEU A O 1
ATOM 766 N N . SER A 1 97 ? 10.742 4.723 6.77 1 97.25 97 SER A N 1
ATOM 767 C CA . SER A 1 97 ? 10.539 4.789 8.211 1 97.25 97 SER A CA 1
ATOM 768 C C . SER A 1 97 ? 9.172 4.246 8.609 1 97.25 97 SER A C 1
ATOM 770 O O . SER A 1 97 ? 8.297 4.074 7.758 1 97.25 97 SER A O 1
ATOM 772 N N . GLY A 1 98 ? 9 3.838 9.875 1 96.25 98 GLY A N 1
ATOM 773 C CA . GLY A 1 98 ? 7.73 3.367 10.406 1 96.25 98 GLY A CA 1
ATOM 774 C C . GLY A 1 98 ? 7.703 3.299 11.922 1 96.25 98 GLY A C 1
ATOM 775 O O . GLY A 1 98 ? 8.703 3.578 12.578 1 96.25 98 GLY A O 1
ATOM 776 N N . SER A 1 99 ? 6.512 3.078 12.289 1 90 99 SER A N 1
ATOM 777 C CA . SER A 1 99 ? 6.355 2.926 13.727 1 90 99 SER A CA 1
ATOM 778 C C . SER A 1 99 ? 6.188 1.46 14.117 1 90 99 SER A C 1
ATOM 780 O O . SER A 1 99 ? 5.676 0.659 13.328 1 90 99 SER A O 1
ATOM 782 N N . ASP A 1 100 ? 6.93 0.942 15.102 1 67.75 100 ASP A N 1
ATOM 783 C CA . ASP A 1 100 ? 6.824 -0.415 15.633 1 67.75 100 ASP A CA 1
ATOM 784 C C . ASP A 1 100 ? 5.438 -0.667 16.219 1 67.75 100 ASP A C 1
ATOM 786 O O . ASP A 1 100 ? 4.789 0.258 16.719 1 67.75 100 ASP A O 1
ATOM 790 N N . MET B 1 1 ? -10.164 -0.932 12.68 1 94.88 1 MET B N 1
ATOM 791 C CA . MET B 1 1 ? -8.906 -0.401 12.172 1 94.88 1 MET B CA 1
ATOM 792 C C . MET B 1 1 ? -8.93 -0.284 10.648 1 94.88 1 MET B C 1
ATOM 794 O O . MET B 1 1 ? -9.453 -1.169 9.969 1 94.88 1 MET B O 1
ATOM 798 N N . ILE B 1 2 ? -8.539 0.881 10.125 1 98.12 2 ILE B N 1
ATOM 799 C CA . ILE B 1 2 ? -8.484 1.108 8.68 1 98.12 2 ILE B CA 1
ATOM 800 C C . ILE B 1 2 ? -7.078 1.556 8.289 1 98.12 2 ILE B C 1
ATOM 802 O O . ILE B 1 2 ? -6.379 2.195 9.07 1 98.12 2 ILE B O 1
ATOM 806 N N . LEU B 1 3 ? -6.758 1.174 7.086 1 98.75 3 LEU B N 1
ATOM 807 C CA . LEU B 1 3 ? -5.508 1.647 6.508 1 98.75 3 LEU B CA 1
ATOM 808 C C . LEU B 1 3 ? -5.75 2.83 5.578 1 98.75 3 LEU B C 1
ATOM 810 O O . LEU B 1 3 ? -6.543 2.734 4.637 1 98.75 3 LEU B O 1
ATOM 814 N N . GLU B 1 4 ? -5.16 3.893 5.836 1 98.88 4 GLU B N 1
ATOM 815 C CA . GLU B 1 4 ? -4.996 4.957 4.852 1 98.88 4 GLU B CA 1
ATOM 816 C C . GLU B 1 4 ? -3.777 4.711 3.969 1 98.88 4 GLU B C 1
ATOM 818 O O . GLU B 1 4 ? -2.67 4.512 4.473 1 98.88 4 GLU B O 1
ATOM 823 N N . LEU B 1 5 ? -3.963 4.684 2.699 1 98.88 5 LEU B N 1
ATOM 824 C CA . LEU B 1 5 ? -2.859 4.762 1.749 1 98.88 5 LEU B CA 1
ATOM 825 C C . LEU B 1 5 ? -2.867 6.094 1.008 1 98.88 5 LEU B C 1
ATOM 827 O O . LEU B 1 5 ? -3.82 6.402 0.288 1 98.88 5 LEU B O 1
ATOM 831 N N . ALA B 1 6 ? -1.851 6.902 1.19 1 98.88 6 ALA B N 1
ATOM 832 C CA . ALA B 1 6 ? -1.593 8.102 0.392 1 98.88 6 ALA B CA 1
ATOM 833 C C . ALA B 1 6 ? -0.473 7.852 -0.616 1 98.88 6 ALA B C 1
ATOM 835 O O . ALA B 1 6 ? 0.672 7.605 -0.232 1 98.88 6 ALA B O 1
ATOM 836 N N . ASP B 1 7 ? -0.845 7.801 -1.815 1 98.81 7 ASP B N 1
ATOM 837 C CA . ASP B 1 7 ? 0.091 7.691 -2.93 1 98.81 7 ASP B CA 1
ATOM 838 C C . ASP B 1 7 ? 0.608 9.07 -3.35 1 98.81 7 ASP B C 1
ATOM 840 O O . ASP B 1 7 ? -0.145 9.883 -3.891 1 98.81 7 ASP B O 1
ATOM 844 N N . ILE B 1 8 ? 1.907 9.297 -3.074 1 98.88 8 ILE B N 1
ATOM 845 C CA . ILE B 1 8 ? 2.492 10.625 -3.201 1 98.88 8 ILE B CA 1
ATOM 846 C C . ILE B 1 8 ? 3.576 10.609 -4.277 1 98.88 8 ILE B C 1
ATOM 848 O O . ILE B 1 8 ? 4.445 9.734 -4.281 1 98.88 8 ILE B O 1
ATOM 852 N N . ARG B 1 9 ? 3.451 11.516 -5.195 1 98.75 9 ARG B N 1
ATOM 853 C CA . ARG B 1 9 ? 4.547 11.812 -6.113 1 98.75 9 ARG B CA 1
ATOM 854 C C . ARG B 1 9 ? 5.164 13.172 -5.816 1 98.75 9 ARG B C 1
ATOM 856 O O . ARG B 1 9 ? 4.453 14.18 -5.738 1 98.75 9 ARG B O 1
ATOM 863 N N . ILE B 1 10 ? 6.453 13.188 -5.668 1 98.88 10 ILE B N 1
ATOM 864 C CA . ILE B 1 10 ? 7.113 14.445 -5.324 1 98.88 10 ILE B CA 1
ATOM 865 C C . ILE B 1 10 ? 7.859 14.984 -6.539 1 98.88 10 ILE B C 1
ATOM 867 O O . ILE B 1 10 ? 8 14.289 -7.551 1 98.88 10 ILE B O 1
ATOM 871 N N . GLN B 1 11 ? 8.25 16.219 -6.453 1 98.5 11 GLN B N 1
ATOM 872 C CA . GLN B 1 11 ? 9.062 16.859 -7.477 1 98.5 11 GLN B CA 1
ATOM 873 C C . GLN B 1 11 ? 10.406 16.156 -7.633 1 98.5 11 GLN B C 1
ATOM 875 O O . GLN B 1 11 ? 11 15.711 -6.648 1 98.5 11 GLN B O 1
ATOM 880 N N . ALA B 1 12 ? 10.844 16.125 -8.898 1 97.06 12 ALA B N 1
ATOM 881 C CA . ALA B 1 12 ? 12.117 15.461 -9.188 1 97.06 12 ALA B CA 1
ATOM 882 C C . ALA B 1 12 ? 13.266 16.125 -8.438 1 97.06 12 ALA B C 1
ATOM 884 O O . ALA B 1 12 ? 13.328 17.359 -8.344 1 97.06 12 ALA B O 1
ATOM 885 N N . GLY B 1 13 ? 14.125 15.281 -7.852 1 97.38 13 GLY B N 1
ATOM 886 C CA . GLY B 1 13 ? 15.352 15.781 -7.25 1 97.38 13 GLY B CA 1
ATOM 887 C C . GLY B 1 13 ? 15.172 16.234 -5.812 1 97.38 13 GLY B C 1
ATOM 888 O O . GLY B 1 13 ? 16.109 16.734 -5.195 1 97.38 13 GLY B O 1
ATOM 889 N N . LYS B 1 14 ? 14.031 15.977 -5.254 1 98.25 14 LYS B N 1
ATOM 890 C CA . LYS B 1 14 ? 13.734 16.5 -3.924 1 98.25 14 LYS B CA 1
ATOM 891 C C . LYS B 1 14 ? 13.68 15.391 -2.885 1 98.25 14 LYS B C 1
ATOM 893 O O . LYS B 1 14 ? 13.188 15.594 -1.774 1 98.25 14 LYS B O 1
ATOM 898 N N . GLN B 1 15 ? 14.18 14.219 -3.215 1 98.06 15 GLN B N 1
ATOM 899 C CA . GLN B 1 15 ? 14 13.031 -2.385 1 98.06 15 GLN B CA 1
ATOM 900 C C . GLN B 1 15 ? 14.594 13.234 -0.996 1 98.06 15 GLN B C 1
ATOM 902 O O . GLN B 1 15 ? 13.938 12.969 0.013 1 98.06 15 GLN B O 1
ATOM 907 N N . ALA B 1 16 ? 15.859 13.68 -0.922 1 98.12 16 ALA B N 1
ATOM 908 C CA . ALA B 1 16 ? 16.531 13.836 0.364 1 98.12 16 ALA B CA 1
ATOM 909 C C . ALA B 1 16 ? 15.773 14.789 1.278 1 98.12 16 ALA B C 1
ATOM 911 O O . ALA B 1 16 ? 15.57 14.492 2.461 1 98.12 16 ALA B O 1
ATOM 912 N N . GLU B 1 17 ? 15.359 15.922 0.764 1 98.62 17 GLU B N 1
ATOM 913 C CA . GLU B 1 17 ? 14.602 16.906 1.535 1 98.62 17 GLU B CA 1
ATOM 914 C C . GLU B 1 17 ? 13.242 16.344 1.957 1 98.62 17 GLU B C 1
ATOM 916 O O . GLU B 1 17 ? 12.797 16.562 3.086 1 98.62 17 GLU B O 1
ATOM 921 N N . PHE B 1 18 ? 12.602 15.664 1.06 1 98.88 18 PHE B N 1
ATOM 922 C CA . PHE B 1 18 ? 11.281 15.125 1.351 1 98.88 18 PHE B CA 1
ATOM 923 C C . PHE B 1 18 ? 11.367 14.023 2.4 1 98.88 18 PHE B C 1
ATOM 925 O O . PHE B 1 18 ? 10.477 13.891 3.242 1 98.88 18 PHE B O 1
ATOM 932 N N . ASP B 1 19 ? 12.461 13.102 2.318 1 98.75 19 ASP B N 1
ATOM 933 C CA . ASP B 1 19 ? 12.672 12.086 3.342 1 98.75 19 ASP B CA 1
ATOM 934 C C . ASP B 1 19 ? 12.602 12.695 4.742 1 98.75 19 ASP B C 1
ATOM 936 O O . ASP B 1 19 ? 11.953 12.141 5.633 1 98.75 19 ASP B O 1
ATOM 940 N N . GLU B 1 20 ? 13.203 13.844 4.898 1 98.69 20 GLU B N 1
ATOM 941 C CA . GLU B 1 20 ? 13.227 14.516 6.195 1 98.69 20 GLU B CA 1
ATOM 942 C C . GLU B 1 20 ? 11.867 15.141 6.516 1 98.69 20 GLU B C 1
ATOM 944 O O . GLU B 1 20 ? 11.375 15.016 7.637 1 98.69 20 GLU B O 1
ATOM 949 N N . ALA B 1 21 ? 11.281 15.805 5.551 1 98.81 21 ALA B N 1
ATOM 950 C CA . ALA B 1 21 ? 10.039 16.547 5.754 1 98.81 21 ALA B CA 1
ATOM 951 C C . ALA B 1 21 ? 8.898 15.617 6.133 1 98.81 21 ALA B C 1
ATOM 953 O O . ALA B 1 21 ? 8.125 15.914 7.051 1 98.81 21 ALA B O 1
ATOM 954 N N . ILE B 1 22 ? 8.766 14.523 5.48 1 98.88 22 ILE B N 1
ATOM 955 C CA . ILE B 1 22 ? 7.633 13.641 5.715 1 98.88 22 ILE B CA 1
ATOM 956 C C . ILE B 1 22 ? 7.738 13.023 7.109 1 98.88 22 ILE B C 1
ATOM 958 O O . ILE B 1 22 ? 6.73 12.867 7.801 1 98.88 22 ILE B O 1
ATOM 962 N N . GLN B 1 23 ? 8.953 12.648 7.535 1 98.56 23 GLN B N 1
ATOM 963 C CA . GLN B 1 23 ? 9.125 12.102 8.875 1 98.56 23 GLN B CA 1
ATOM 964 C C . GLN B 1 23 ? 8.828 13.148 9.945 1 98.56 23 GLN B C 1
ATOM 966 O O . GLN B 1 23 ? 8.172 12.852 10.938 1 98.56 23 GLN B O 1
ATOM 971 N N . ARG B 1 24 ? 9.32 14.375 9.719 1 98.69 24 ARG B N 1
ATOM 972 C CA . ARG B 1 24 ? 9.031 15.477 10.625 1 98.69 24 ARG B CA 1
ATOM 973 C C . ARG B 1 24 ? 7.531 15.758 10.695 1 98.69 24 ARG B C 1
ATOM 975 O O . ARG B 1 24 ? 6.977 15.93 11.781 1 98.69 24 ARG B O 1
ATOM 982 N N . GLY B 1 25 ? 6.883 15.797 9.5 1 98.75 25 GLY B N 1
ATOM 983 C CA . GLY B 1 25 ? 5.449 16.031 9.453 1 98.75 25 GLY B CA 1
ATOM 984 C C . GLY B 1 25 ? 4.645 14.992 10.195 1 98.75 25 GLY B C 1
ATOM 985 O O . GLY B 1 25 ? 3.732 15.328 10.953 1 98.75 25 GLY B O 1
ATOM 986 N N . ILE B 1 26 ? 4.965 13.75 10.031 1 98.75 26 ILE B N 1
ATOM 987 C CA . ILE B 1 26 ? 4.266 12.664 10.711 1 98.75 26 ILE B CA 1
ATOM 988 C C . ILE B 1 26 ? 4.43 12.812 12.219 1 98.75 26 ILE B C 1
ATOM 990 O O . ILE B 1 26 ? 3.449 12.773 12.961 1 98.75 26 ILE B O 1
ATOM 994 N N . ALA B 1 27 ? 5.691 12.992 12.688 1 98.44 27 ALA B N 1
ATOM 995 C CA . ALA B 1 27 ? 5.996 13.078 14.109 1 98.44 27 ALA B CA 1
ATOM 996 C C . ALA B 1 27 ? 5.262 14.258 14.75 1 98.44 27 ALA B C 1
ATOM 998 O O . ALA B 1 27 ? 4.781 14.156 15.883 1 98.44 27 ALA B O 1
ATOM 999 N N . GLN B 1 28 ? 5.055 15.336 14.016 1 98.62 28 GLN B N 1
ATOM 1000 C CA . GLN B 1 28 ? 4.516 16.562 14.578 1 98.62 28 GLN B CA 1
ATOM 1001 C C . GLN B 1 28 ? 2.992 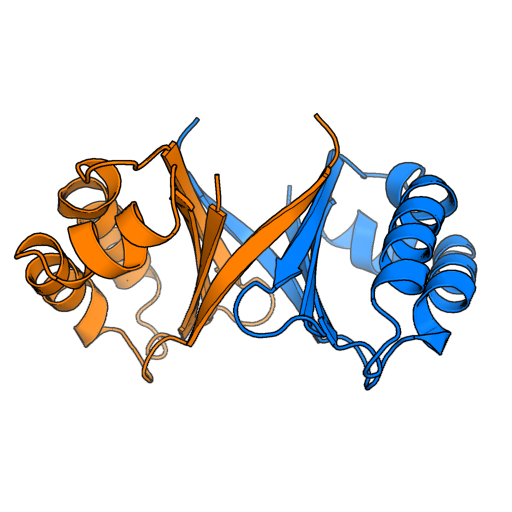16.578 14.508 1 98.62 28 GLN B C 1
ATOM 1003 O O . GLN B 1 28 ? 2.338 17.344 15.219 1 98.62 28 GLN B O 1
ATOM 1008 N N . THR B 1 29 ? 2.4 15.797 13.641 1 98.75 29 THR B N 1
ATOM 1009 C CA . THR B 1 29 ? 0.973 15.961 13.398 1 98.75 29 THR B CA 1
ATOM 1010 C C . THR B 1 29 ? 0.253 14.617 13.453 1 98.75 29 THR B C 1
ATOM 1012 O O . THR B 1 29 ? -0.326 14.258 14.484 1 98.75 29 THR B O 1
ATOM 1015 N N . ILE B 1 30 ? 0.464 13.703 12.5 1 98.69 30 ILE B N 1
ATOM 1016 C CA . ILE B 1 30 ? -0.28 12.461 12.32 1 98.69 30 ILE B CA 1
ATOM 1017 C C . ILE B 1 30 ? -0.122 11.578 13.562 1 98.69 30 ILE B C 1
ATOM 1019 O O . ILE B 1 30 ? -1.108 11.062 14.086 1 98.69 30 ILE B O 1
ATOM 1023 N N . ALA B 1 31 ? 1.094 11.461 14.062 1 98.44 31 ALA B N 1
ATOM 1024 C CA . ALA B 1 31 ? 1.402 10.531 15.148 1 98.44 31 ALA B CA 1
ATOM 1025 C C . ALA B 1 31 ? 0.793 11.008 16.469 1 98.44 31 ALA B C 1
ATOM 1027 O O . ALA B 1 31 ? 0.73 10.25 17.438 1 98.44 31 ALA B O 1
ATOM 1028 N N . LYS B 1 32 ? 0.285 12.219 16.531 1 98.38 32 LYS B N 1
ATOM 1029 C CA . LYS B 1 32 ? -0.319 12.781 17.734 1 98.38 32 LYS B CA 1
ATOM 1030 C C . LYS B 1 32 ? -1.842 12.781 17.641 1 98.38 32 LYS B C 1
ATOM 1032 O O . LYS B 1 32 ? -2.529 13.195 18.578 1 98.38 32 LYS B O 1
ATOM 1037 N N . SER B 1 33 ? -2.338 12.297 16.609 1 98.44 33 SER B N 1
ATOM 1038 C CA . SER B 1 33 ? -3.76 12.422 16.312 1 98.44 33 SER B CA 1
ATOM 1039 C C . SER B 1 33 ? -4.57 11.32 16.969 1 98.44 33 SER B C 1
ATOM 1041 O O . SER B 1 33 ? -4.086 10.203 17.141 1 98.44 33 SER B O 1
ATOM 1043 N N . LYS B 1 34 ? -5.828 11.711 17.281 1 98.31 34 LYS B N 1
ATOM 1044 C CA . LYS B 1 34 ? -6.777 10.758 17.844 1 98.31 34 LYS B CA 1
ATOM 1045 C C . LYS B 1 34 ? -6.965 9.562 16.906 1 98.31 34 LYS B C 1
ATOM 1047 O O . LYS B 1 34 ? -7.246 9.734 15.719 1 98.31 34 LYS B O 1
ATOM 1052 N N . GLY B 1 35 ? -6.758 8.352 17.484 1 98.62 35 GLY B N 1
ATOM 1053 C CA . GLY B 1 35 ? -7.051 7.145 16.734 1 98.62 35 GLY B CA 1
ATOM 1054 C C . GLY B 1 35 ? -5.867 6.652 15.914 1 98.62 35 GLY B C 1
ATOM 1055 O O . GLY B 1 35 ? -5.965 5.637 15.227 1 98.62 35 GLY B O 1
ATOM 1056 N N . TYR B 1 36 ? -4.746 7.359 15.969 1 98.69 36 TYR B N 1
ATOM 1057 C CA . TYR B 1 36 ? -3.521 6.922 15.305 1 98.69 36 TYR B CA 1
ATOM 1058 C C . TYR B 1 36 ? -3.02 5.609 15.898 1 98.69 36 TYR B C 1
ATOM 1060 O O . TYR B 1 36 ? -2.855 5.496 17.109 1 98.69 36 TYR B O 1
ATOM 1068 N N . LEU B 1 37 ? -2.668 4.652 15.008 1 98.5 37 LEU B N 1
ATOM 1069 C CA . LEU B 1 37 ? -2.227 3.35 15.492 1 98.5 37 LEU B CA 1
ATOM 1070 C C . LEU B 1 37 ? -0.841 3.008 14.953 1 98.5 37 LEU B C 1
ATOM 1072 O O . LEU B 1 37 ? -0.237 2.016 15.367 1 98.5 37 LEU B O 1
ATOM 1076 N N . GLY B 1 38 ? -0.297 3.754 14 1 98.38 38 GLY B N 1
ATOM 1077 C CA . GLY B 1 38 ? 1.015 3.508 13.422 1 98.38 38 GLY B CA 1
ATOM 1078 C C . GLY B 1 38 ? 1.099 3.873 11.953 1 98.38 38 GLY B C 1
ATOM 1079 O O . GLY B 1 38 ? 0.088 4.215 11.336 1 98.38 38 GLY B O 1
ATOM 1080 N N . HIS B 1 39 ? 2.309 3.863 11.398 1 98.75 39 HIS B N 1
ATOM 1081 C CA . HIS B 1 39 ? 2.484 4.227 9.992 1 98.75 39 HIS B CA 1
ATOM 1082 C C . HIS B 1 39 ? 3.709 3.543 9.398 1 98.75 39 HIS B C 1
ATOM 1084 O O . HIS B 1 39 ? 4.523 2.973 10.125 1 98.75 39 HIS B O 1
ATOM 1090 N N . GLN B 1 40 ? 3.76 3.598 8.172 1 98.56 40 GLN B N 1
ATOM 1091 C CA . GLN B 1 40 ? 4.961 3.344 7.379 1 98.56 40 GLN B CA 1
ATOM 1092 C C . GLN B 1 40 ? 5.094 4.355 6.246 1 98.56 40 GLN B C 1
ATOM 1094 O O . GLN B 1 40 ? 4.098 4.746 5.637 1 98.56 40 GLN B O 1
ATOM 1099 N N . VAL B 1 41 ? 6.277 4.742 5.98 1 98.81 41 VAL B N 1
ATOM 1100 C CA . VAL B 1 41 ? 6.633 5.445 4.754 1 98.81 41 VAL B CA 1
ATOM 1101 C C . VAL B 1 41 ? 7.492 4.547 3.869 1 98.81 41 VAL B C 1
ATOM 1103 O O . VAL B 1 41 ? 8.531 4.043 4.309 1 98.81 41 VAL B O 1
ATOM 1106 N N . GLN B 1 42 ? 7.012 4.379 2.654 1 98.62 42 GLN B N 1
ATOM 1107 C CA . GLN B 1 42 ? 7.688 3.523 1.684 1 98.62 42 GLN B CA 1
ATOM 1108 C C . GLN B 1 42 ? 8.188 4.332 0.49 1 98.62 42 GLN B C 1
ATOM 1110 O O . GLN B 1 42 ? 7.445 5.145 -0.069 1 98.62 42 GLN B O 1
ATOM 1115 N N . LYS B 1 43 ? 9.539 4.098 0.128 1 98.44 43 LYS B N 1
ATOM 1116 C CA . LYS B 1 43 ? 10.125 4.766 -1.034 1 98.44 43 LYS B CA 1
ATOM 1117 C C . LYS B 1 43 ? 10.133 3.842 -2.25 1 98.44 43 LYS B C 1
ATOM 1119 O O . LYS B 1 43 ? 10.516 2.676 -2.148 1 98.44 43 LYS B O 1
ATOM 1124 N N . GLY B 1 44 ? 9.734 4.414 -3.393 1 98.5 44 GLY B N 1
ATOM 1125 C CA . GLY B 1 44 ? 9.703 3.623 -4.613 1 98.5 44 GLY B CA 1
ATOM 1126 C C . GLY B 1 44 ? 11.078 3.193 -5.078 1 98.5 44 GLY B C 1
ATOM 1127 O O . GLY B 1 44 ? 12.016 3.992 -5.078 1 98.5 44 GLY B O 1
ATOM 1128 N N . VAL B 1 45 ? 11.133 1.98 -5.469 1 98.25 45 VAL B N 1
ATOM 1129 C CA . VAL B 1 45 ? 12.375 1.432 -6.016 1 98.25 45 VAL B CA 1
ATOM 1130 C C . VAL B 1 45 ? 12.469 1.75 -7.508 1 98.25 45 VAL B C 1
ATOM 1132 O O . VAL B 1 45 ? 13.469 2.297 -7.969 1 98.25 45 VAL B O 1
ATOM 1135 N N . GLU B 1 46 ? 11.383 1.463 -8.281 1 98 46 GLU B N 1
ATOM 1136 C CA . GLU B 1 46 ? 11.344 1.735 -9.711 1 98 46 GLU B CA 1
ATOM 1137 C C . GLU B 1 46 ? 11.172 3.227 -9.984 1 98 46 GLU B C 1
ATOM 1139 O O . GLU B 1 46 ? 11.688 3.744 -10.977 1 98 46 GLU B O 1
ATOM 1144 N N . SER B 1 47 ? 10.414 3.92 -9.094 1 97.38 47 SER B N 1
ATOM 1145 C CA . SER B 1 47 ? 10.102 5.34 -9.219 1 97.38 47 SER B CA 1
ATOM 1146 C C . SER B 1 47 ? 10.516 6.109 -7.973 1 97.38 47 SER B C 1
ATOM 1148 O O . SER B 1 47 ? 9.734 6.238 -7.023 1 97.38 47 SER B O 1
ATOM 1150 N N . PRO B 1 48 ? 11.664 6.672 -8.031 1 96.62 48 PRO B N 1
ATOM 1151 C CA . PRO B 1 48 ? 12.203 7.293 -6.82 1 96.62 48 PRO B CA 1
ATOM 1152 C C . PRO B 1 48 ? 11.367 8.469 -6.332 1 96.62 48 PRO B C 1
ATOM 1154 O O . PRO B 1 48 ? 11.492 8.891 -5.18 1 96.62 48 PRO B O 1
ATOM 1157 N N . GLU B 1 49 ? 10.547 9.102 -7.242 1 98.25 49 GLU B N 1
ATOM 1158 C CA . GLU B 1 49 ? 9.719 10.234 -6.848 1 98.25 49 GLU B CA 1
ATOM 1159 C C . GLU B 1 49 ? 8.406 9.766 -6.211 1 98.25 49 GLU B C 1
ATOM 1161 O O . GLU B 1 49 ? 7.629 10.578 -5.711 1 98.25 49 GLU B O 1
ATOM 1166 N N . ARG B 1 50 ? 8.203 8.461 -6.176 1 98.75 50 ARG B N 1
ATOM 1167 C CA . ARG B 1 50 ? 6.961 7.918 -5.645 1 98.75 50 ARG B CA 1
ATOM 1168 C C . ARG B 1 50 ? 7.148 7.406 -4.223 1 98.75 50 ARG B C 1
ATOM 1170 O O . ARG B 1 50 ? 8.07 6.629 -3.951 1 98.75 50 ARG B O 1
ATOM 1177 N N . TYR B 1 51 ? 6.262 7.883 -3.299 1 98.94 51 TYR B N 1
ATOM 1178 C CA . TYR B 1 51 ? 6.211 7.469 -1.902 1 98.94 51 TYR B CA 1
ATOM 1179 C C . TYR B 1 51 ? 4.816 6.973 -1.532 1 98.94 51 TYR B C 1
ATOM 1181 O O . TYR B 1 51 ? 3.814 7.504 -2.014 1 98.94 51 TYR B O 1
ATOM 1189 N N . LEU B 1 52 ? 4.789 6.004 -0.747 1 98.88 52 LEU B N 1
ATOM 1190 C CA . LEU B 1 52 ? 3.547 5.598 -0.101 1 98.88 52 LEU B CA 1
ATOM 1191 C C . LEU B 1 52 ? 3.57 5.934 1.386 1 98.88 52 LEU B C 1
ATOM 1193 O O . LEU B 1 52 ? 4.469 5.5 2.111 1 98.88 52 LEU B O 1
ATOM 1197 N N . LEU B 1 53 ? 2.676 6.738 1.784 1 98.88 53 LEU B N 1
ATOM 1198 C CA . LEU B 1 53 ? 2.375 6.91 3.201 1 98.88 53 LEU B CA 1
ATOM 1199 C C . LEU B 1 53 ? 1.227 6 3.627 1 98.88 53 LEU B C 1
ATOM 1201 O O . LEU B 1 53 ? 0.118 6.105 3.098 1 98.88 53 LEU B O 1
ATOM 1205 N N . MET B 1 54 ? 1.515 5.078 4.48 1 98.81 54 MET B N 1
ATOM 1206 C CA . MET B 1 54 ? 0.547 4.117 5.004 1 98.81 54 MET B CA 1
ATOM 1207 C C . MET B 1 54 ? 0.291 4.352 6.488 1 98.81 54 MET B C 1
ATOM 1209 O O . MET B 1 54 ? 1.186 4.16 7.312 1 98.81 54 MET B O 1
ATOM 1213 N N . VAL B 1 55 ? -0.894 4.75 6.816 1 98.81 55 VAL B N 1
ATOM 1214 C CA . VAL B 1 55 ? -1.222 5.047 8.203 1 98.81 55 VAL B CA 1
ATOM 1215 C C . VAL B 1 55 ? -2.387 4.172 8.664 1 98.81 55 VAL B C 1
ATOM 1217 O O . VAL B 1 55 ? -3.396 4.059 7.961 1 98.81 55 VAL B O 1
ATOM 1220 N N . ARG B 1 56 ? -2.268 3.521 9.812 1 98.69 56 ARG B N 1
ATOM 1221 C CA . ARG B 1 56 ? -3.35 2.77 10.445 1 98.69 56 ARG B CA 1
ATOM 1222 C C . ARG B 1 56 ? -4.105 3.633 11.445 1 98.69 56 ARG B C 1
ATOM 1224 O O . ARG B 1 56 ? -3.496 4.27 12.312 1 98.69 56 ARG B O 1
ATOM 1231 N N . TRP B 1 57 ? -5.367 3.664 11.258 1 98.69 57 TRP B N 1
ATOM 1232 C CA . TRP B 1 57 ? -6.277 4.43 12.102 1 98.69 57 TRP B CA 1
ATOM 1233 C C . TRP B 1 57 ? -7.258 3.506 12.82 1 98.69 57 TRP B C 1
ATOM 1235 O O . TRP B 1 57 ? -7.711 2.51 12.25 1 98.69 57 TRP B O 1
ATOM 1245 N N . ALA B 1 58 ? -7.648 3.883 13.992 1 98.75 58 ALA B N 1
ATOM 1246 C CA . ALA B 1 58 ? -8.656 3.117 14.727 1 98.75 58 ALA B CA 1
ATOM 1247 C C . ALA B 1 58 ? -9.984 3.104 13.977 1 98.75 58 ALA B C 1
ATOM 1249 O O . ALA B 1 58 ? -10.672 2.082 13.953 1 98.75 58 ALA B O 1
ATOM 1250 N N . THR B 1 59 ? -10.367 4.238 13.453 1 98.62 59 THR B N 1
ATOM 1251 C CA . THR B 1 59 ? -11.586 4.324 12.656 1 98.62 59 THR B CA 1
ATOM 1252 C C . THR B 1 59 ? -11.375 5.223 11.445 1 98.62 59 THR B C 1
ATOM 1254 O O . THR B 1 59 ? -10.445 6.031 11.414 1 98.62 59 THR B O 1
ATOM 1257 N N . LEU B 1 60 ? -12.266 5.031 10.469 1 98.5 60 LEU B N 1
ATOM 1258 C CA . LEU B 1 60 ? -12.266 5.902 9.305 1 98.5 60 LEU B CA 1
ATOM 1259 C C . LEU B 1 60 ? -12.445 7.363 9.711 1 98.5 60 LEU B C 1
ATOM 1261 O O . LEU B 1 60 ? -11.773 8.25 9.172 1 98.5 60 LEU B O 1
ATOM 1265 N N . GLU B 1 61 ? -13.305 7.633 10.672 1 98.5 61 GLU B N 1
ATOM 1266 C CA . GLU B 1 61 ? -13.609 8.984 11.141 1 98.5 61 GLU B CA 1
ATOM 1267 C C . GLU B 1 61 ? -12.406 9.617 11.828 1 98.5 61 GLU B C 1
ATOM 1269 O O . GLU B 1 61 ? -12.211 10.828 11.75 1 98.5 61 GLU B O 1
ATOM 1274 N N . ASN B 1 62 ? -11.57 8.805 12.477 1 98.88 62 ASN B N 1
ATOM 1275 C CA . ASN B 1 62 ? -10.359 9.352 13.094 1 98.88 62 ASN B CA 1
ATOM 1276 C C . ASN B 1 62 ? -9.445 9.992 12.055 1 98.88 62 ASN B C 1
ATOM 1278 O O . ASN B 1 62 ? -8.773 10.984 12.344 1 98.88 62 ASN B O 1
ATOM 1282 N N . HIS B 1 63 ? -9.469 9.445 10.859 1 98.81 63 HIS B N 1
ATOM 1283 C CA . HIS B 1 63 ? -8.672 10.055 9.797 1 98.81 63 HIS B CA 1
ATOM 1284 C C . HIS B 1 63 ? -9.453 11.156 9.086 1 98.81 63 HIS B C 1
ATOM 1286 O O . HIS B 1 63 ? -9.008 12.305 9.039 1 98.81 63 HIS B O 1
ATOM 1292 N N . THR B 1 64 ? -10.68 10.852 8.641 1 98.5 64 THR B N 1
ATOM 1293 C CA . THR B 1 64 ? -11.352 11.656 7.629 1 98.5 64 THR B CA 1
ATOM 1294 C C . THR B 1 64 ? -12.062 12.852 8.273 1 98.5 64 THR B C 1
ATOM 1296 O O . THR B 1 64 ? -12.422 13.805 7.59 1 98.5 64 THR B O 1
ATOM 1299 N N . VAL B 1 65 ? -12.25 12.781 9.523 1 98.56 65 VAL B N 1
ATOM 1300 C CA . VAL B 1 65 ? -12.898 13.883 10.227 1 98.56 65 VAL B CA 1
ATOM 1301 C C . VAL B 1 65 ? -11.93 14.484 11.242 1 98.56 65 VAL B C 1
ATOM 1303 O O . VAL B 1 65 ? -11.383 15.57 11.031 1 98.56 65 VAL B O 1
ATOM 1306 N N . ASP B 1 66 ? -11.555 13.688 12.289 1 98.75 66 ASP B N 1
ATOM 1307 C CA . ASP B 1 66 ? -10.781 14.219 13.398 1 98.75 66 ASP B CA 1
ATOM 1308 C C . ASP B 1 66 ? -9.453 14.805 12.922 1 98.75 66 ASP B C 1
ATOM 1310 O O . ASP B 1 66 ? -9.07 15.906 13.32 1 98.75 66 ASP B O 1
ATOM 1314 N N . PHE B 1 67 ? -8.766 14.109 12.078 1 98.88 67 PHE B N 1
ATOM 1315 C CA . PHE B 1 67 ? -7.484 14.617 11.602 1 98.88 67 PHE B CA 1
ATOM 1316 C C . PHE B 1 67 ? -7.684 15.602 10.461 1 98.88 67 PHE B C 1
ATOM 1318 O O . PHE B 1 67 ? -7.172 16.719 10.5 1 98.88 67 PHE B O 1
ATOM 1325 N N . ARG B 1 68 ? -8.445 15.242 9.398 1 98.62 68 ARG B N 1
ATOM 1326 C CA . ARG B 1 68 ? -8.547 16.016 8.164 1 98.62 68 ARG B CA 1
ATOM 1327 C C . ARG B 1 68 ? -9.211 17.375 8.43 1 98.62 68 ARG B C 1
ATOM 1329 O O . ARG B 1 68 ? -8.992 18.328 7.688 1 98.62 68 ARG B O 1
ATOM 1336 N N . GLU B 1 69 ? -9.961 17.484 9.469 1 98.31 69 GLU B N 1
ATOM 1337 C CA . GLU B 1 69 ? -10.641 18.734 9.758 1 98.31 69 GLU B CA 1
ATOM 1338 C C . GLU B 1 69 ? -9.969 19.469 10.922 1 98.31 69 GLU B C 1
ATOM 1340 O O . GLU B 1 69 ? -10.484 20.469 11.406 1 98.31 69 GLU B O 1
ATOM 1345 N N . SER B 1 70 ? -8.852 19.062 11.375 1 98.44 70 SER B N 1
ATOM 1346 C CA . SER B 1 70 ? -8.141 19.656 12.5 1 98.44 70 SER B CA 1
ATOM 1347 C C . SER B 1 70 ? -7.059 20.625 12.023 1 98.44 70 SER B C 1
ATOM 1349 O O . SER B 1 70 ? -6.676 20.609 10.852 1 98.44 70 SER B O 1
ATOM 1351 N N . PRO B 1 71 ? -6.484 21.453 12.898 1 98.31 71 PRO B N 1
ATOM 1352 C CA . PRO B 1 71 ? -5.328 22.297 12.586 1 98.31 71 PRO B CA 1
ATOM 1353 C C . PRO B 1 71 ? -4.086 21.484 12.227 1 98.31 71 PRO B C 1
ATOM 1355 O O . PRO B 1 71 ? -3.242 21.953 11.453 1 98.31 71 PRO B O 1
ATOM 1358 N N . ALA B 1 72 ? -4.039 20.266 12.734 1 98.62 72 ALA B N 1
ATOM 1359 C CA . ALA B 1 72 ? -2.898 19.406 12.453 1 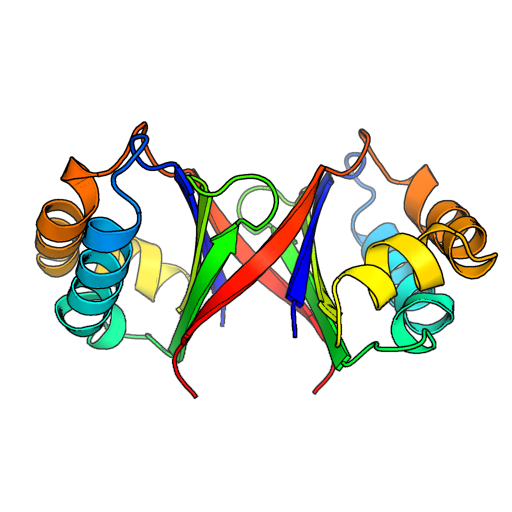98.62 72 ALA B CA 1
ATOM 1360 C C . ALA B 1 72 ? -2.797 19.094 10.961 1 98.62 72 ALA B C 1
ATOM 1362 O O . ALA B 1 72 ? -1.696 18.953 10.43 1 98.62 72 ALA B O 1
ATOM 1363 N N . PHE B 1 73 ? -3.932 19.062 10.281 1 98.75 73 PHE B N 1
ATOM 1364 C CA . PHE B 1 73 ? -3.92 18.781 8.852 1 98.75 73 PHE B CA 1
ATOM 1365 C C . PHE B 1 73 ? -3.316 19.953 8.078 1 98.75 73 PHE B C 1
ATOM 1367 O O . PHE B 1 73 ? -2.551 19.75 7.133 1 98.75 73 PHE B O 1
ATOM 1374 N N . THR B 1 74 ? -3.645 21.109 8.469 1 98.5 74 THR B N 1
ATOM 1375 C CA . THR B 1 74 ? -3.068 22.297 7.852 1 98.5 74 THR B CA 1
ATOM 1376 C C . THR B 1 74 ? -1.557 22.344 8.055 1 98.5 74 THR B C 1
ATOM 1378 O O . THR B 1 74 ? -0.807 22.641 7.125 1 98.5 74 THR B O 1
ATOM 1381 N N . GLU B 1 75 ? -1.141 22.016 9.227 1 98.75 75 GLU B N 1
ATOM 1382 C CA . GLU B 1 75 ? 0.287 21.938 9.516 1 98.75 75 GLU B CA 1
ATOM 1383 C C . GLU B 1 75 ? 0.971 20.875 8.672 1 98.75 75 GLU B C 1
ATOM 1385 O O . GLU B 1 75 ? 2.029 21.109 8.086 1 98.75 75 GLU B O 1
ATOM 1390 N N . TRP B 1 76 ? 0.358 19.672 8.586 1 98.81 76 TRP B N 1
ATOM 1391 C CA . TRP B 1 76 ? 0.841 18.578 7.762 1 98.81 76 TRP B CA 1
ATOM 1392 C C . TRP B 1 76 ? 1.039 19.016 6.316 1 98.81 76 TRP B C 1
ATOM 1394 O O . TRP B 1 76 ? 2.123 18.859 5.754 1 98.81 76 TRP B O 1
ATOM 1404 N N . ARG B 1 77 ? 0.04 19.672 5.773 1 98.44 77 ARG B N 1
ATOM 1405 C CA . ARG B 1 77 ? 0.081 20.109 4.387 1 98.44 77 ARG B CA 1
ATOM 1406 C C . ARG B 1 77 ? 1.168 21.156 4.18 1 98.44 77 ARG B C 1
ATOM 1408 O O . ARG B 1 77 ? 1.81 21.203 3.127 1 98.44 77 ARG B O 1
ATOM 1415 N N . GLY B 1 78 ? 1.313 21.984 5.168 1 98.69 78 GLY B N 1
ATOM 1416 C CA . GLY B 1 78 ? 2.365 22.984 5.082 1 98.69 78 GLY B CA 1
ATOM 1417 C C . GLY B 1 78 ? 3.758 22.391 5.02 1 98.69 78 GLY B C 1
ATOM 1418 O O . GLY B 1 78 ? 4.645 22.938 4.359 1 98.69 78 GLY B O 1
ATOM 1419 N N . ILE B 1 79 ? 3.973 21.297 5.688 1 98.81 79 ILE B N 1
ATOM 1420 C CA . ILE B 1 79 ? 5.281 20.656 5.793 1 98.81 79 ILE B CA 1
ATOM 1421 C C . ILE B 1 79 ? 5.578 19.875 4.52 1 98.81 79 ILE B C 1
ATOM 1423 O O . ILE B 1 79 ? 6.672 19.969 3.959 1 98.81 79 ILE B O 1
ATOM 1427 N N . VAL B 1 80 ? 4.582 19.109 4.004 1 98.81 80 VAL B N 1
ATOM 1428 C CA . VAL B 1 80 ? 4.914 18.172 2.945 1 98.81 80 VAL B CA 1
ATOM 1429 C C . VAL B 1 80 ? 4.387 18.688 1.608 1 98.81 80 VAL B C 1
ATOM 1431 O O . VAL B 1 80 ? 4.895 18.312 0.548 1 98.81 80 VAL B O 1
ATOM 1434 N N . GLY B 1 81 ? 3.455 19.578 1.563 1 98.69 81 GLY B N 1
ATOM 1435 C CA . GLY B 1 81 ? 2.762 20.047 0.375 1 98.69 81 GLY B CA 1
ATOM 1436 C C . GLY B 1 81 ? 3.697 20.625 -0.673 1 98.69 81 GLY B C 1
ATOM 1437 O O . GLY B 1 81 ? 3.557 20.328 -1.863 1 98.69 81 GLY B O 1
ATOM 1438 N N . PRO B 1 82 ? 4.602 21.422 -0.284 1 98.62 82 PRO B N 1
ATOM 1439 C CA . PRO B 1 82 ? 5.5 22.078 -1.232 1 98.62 82 PRO B CA 1
ATOM 1440 C C . PRO B 1 82 ? 6.289 21.094 -2.084 1 98.62 82 PRO B C 1
ATOM 1442 O O . PRO B 1 82 ? 6.84 21.469 -3.125 1 98.62 82 PRO B O 1
ATOM 1445 N N . PHE B 1 83 ? 6.371 19.844 -1.721 1 98.81 83 PHE B N 1
ATOM 1446 C CA . PHE B 1 83 ? 7.191 18.859 -2.416 1 98.81 83 PHE B CA 1
ATOM 1447 C C . PHE B 1 83 ? 6.375 18.125 -3.469 1 98.81 83 PHE B C 1
ATOM 1449 O O . PHE B 1 83 ? 6.934 17.422 -4.316 1 98.81 83 PHE B O 1
ATOM 1456 N N . PHE B 1 84 ? 5.09 18.25 -3.416 1 98.81 84 PHE B N 1
ATOM 1457 C CA . PHE B 1 84 ? 4.234 17.422 -4.246 1 98.81 84 PHE B CA 1
ATOM 1458 C C . PHE B 1 84 ? 4.289 17.859 -5.703 1 98.81 84 PHE B C 1
ATOM 1460 O O . PHE B 1 84 ? 4.262 19.062 -5.992 1 98.81 84 PHE B O 1
ATOM 1467 N N . ALA B 1 85 ? 4.438 16.906 -6.566 1 98.75 85 ALA B N 1
ATOM 1468 C CA . ALA B 1 85 ? 4.32 17.172 -7.996 1 98.75 85 ALA B CA 1
ATOM 1469 C C . ALA B 1 85 ? 2.855 17.297 -8.414 1 98.75 85 ALA B C 1
ATOM 1471 O O . ALA B 1 85 ? 2.547 17.812 -9.484 1 98.75 85 ALA B O 1
ATOM 1472 N N . GLY B 1 86 ? 1.954 16.797 -7.688 1 98.12 86 GLY B N 1
ATOM 1473 C CA . GLY B 1 86 ? 0.504 16.797 -7.801 1 98.12 86 GLY B CA 1
ATOM 1474 C C . GLY B 1 86 ? -0.192 16.344 -6.527 1 98.12 86 GLY B C 1
ATOM 1475 O O . GLY B 1 86 ? 0.455 15.859 -5.598 1 98.12 86 GLY B O 1
ATOM 1476 N N . ALA B 1 87 ? -1.473 16.547 -6.473 1 97.75 87 ALA B N 1
ATOM 1477 C CA . ALA B 1 87 ? -2.219 16.156 -5.281 1 97.75 87 ALA B CA 1
ATOM 1478 C C . ALA B 1 87 ? -2.068 14.664 -5.004 1 97.75 87 ALA B C 1
ATOM 1480 O O . ALA B 1 87 ? -2.197 13.844 -5.914 1 97.75 87 ALA B O 1
ATOM 1481 N N . PRO B 1 88 ? -1.795 14.211 -3.779 1 98.56 88 PRO B N 1
ATOM 1482 C CA . PRO B 1 88 ? -1.749 12.789 -3.449 1 98.56 88 PRO B CA 1
ATOM 1483 C C . PRO B 1 88 ? -3.078 12.078 -3.703 1 98.56 88 PRO B C 1
ATOM 1485 O O . PRO B 1 88 ? -4.141 12.695 -3.582 1 98.56 88 PRO B O 1
ATOM 1488 N N . GLN B 1 89 ? -3.016 10.898 -4.051 1 98.25 89 GLN B N 1
ATOM 1489 C CA . GLN B 1 89 ? -4.191 10.039 -4.086 1 98.25 89 GLN B CA 1
ATOM 1490 C C . GLN B 1 89 ? -4.359 9.273 -2.775 1 98.25 89 GLN B C 1
ATOM 1492 O O . GLN B 1 89 ? -3.48 8.5 -2.385 1 98.25 89 GLN B O 1
ATOM 1497 N N . VAL B 1 90 ? -5.453 9.5 -2.152 1 98.69 90 VAL B N 1
ATOM 1498 C CA . VAL B 1 90 ? -5.672 8.914 -0.836 1 98.69 90 VAL B CA 1
ATOM 1499 C C . VAL B 1 90 ? -6.914 8.023 -0.867 1 98.69 90 VAL B C 1
ATOM 1501 O O . VAL B 1 90 ? -7.988 8.461 -1.29 1 98.69 90 VAL B O 1
ATOM 1504 N N . GLU B 1 91 ? -6.777 6.809 -0.486 1 98.69 91 GLU B N 1
ATOM 1505 C CA . GLU B 1 91 ? -7.902 5.906 -0.26 1 98.69 91 GLU B CA 1
ATOM 1506 C C . GLU B 1 91 ? -7.703 5.09 1.014 1 98.69 91 GLU B C 1
ATOM 1508 O O . GLU B 1 91 ? -6.621 5.094 1.601 1 98.69 91 GLU B O 1
ATOM 1513 N N . HIS B 1 92 ? -8.789 4.504 1.474 1 98.88 92 HIS B N 1
ATOM 1514 C CA . HIS B 1 92 ? -8.781 3.713 2.697 1 98.88 92 HIS B CA 1
ATOM 1515 C C . HIS B 1 92 ? -9.062 2.242 2.406 1 98.88 92 HIS B C 1
ATOM 1517 O O . HIS B 1 92 ? -9.75 1.918 1.438 1 98.88 92 HIS B O 1
ATOM 1523 N N . PHE B 1 93 ? -8.547 1.445 3.23 1 98.75 93 PHE B N 1
ATOM 1524 C CA . PHE B 1 93 ? -8.648 0.004 3.033 1 98.75 93 PHE B CA 1
ATOM 1525 C C . PHE B 1 93 ? -8.914 -0.706 4.355 1 98.75 93 PHE B C 1
ATOM 1527 O O . PHE B 1 93 ? -8.445 -0.266 5.406 1 98.75 93 PHE B O 1
ATOM 1534 N N . ALA B 1 94 ? -9.625 -1.811 4.266 1 98.12 94 ALA B N 1
ATOM 1535 C CA . ALA B 1 94 ? -9.828 -2.734 5.379 1 98.12 94 ALA B CA 1
ATOM 1536 C C . ALA B 1 94 ? -9.055 -4.031 5.164 1 98.12 94 ALA B C 1
ATOM 1538 O O . ALA B 1 94 ? -9.031 -4.57 4.055 1 98.12 94 ALA B O 1
ATOM 1539 N N . LEU B 1 95 ? -8.438 -4.484 6.234 1 98.06 95 LEU B N 1
ATOM 1540 C CA . LEU B 1 95 ? -7.641 -5.707 6.145 1 98.06 95 LEU B CA 1
ATOM 1541 C C . LEU B 1 95 ? -8.523 -6.91 5.844 1 98.06 95 LEU B C 1
ATOM 1543 O O . LEU B 1 95 ? -9.461 -7.199 6.59 1 98.06 95 LEU B O 1
ATOM 1547 N N . LEU B 1 96 ? -8.266 -7.5 4.719 1 97.94 96 LEU B N 1
ATOM 1548 C CA . LEU B 1 96 ? -8.945 -8.758 4.406 1 97.94 96 LEU B CA 1
ATOM 1549 C C . LEU B 1 96 ? -8.25 -9.93 5.086 1 97.94 96 LEU B C 1
ATOM 1551 O O . LEU B 1 96 ? -8.906 -10.758 5.727 1 97.94 96 LEU B O 1
ATOM 1555 N N . SER B 1 97 ? -6.969 -10.047 4.859 1 97.31 97 SER B N 1
ATOM 1556 C CA . SER B 1 97 ? -6.168 -11.102 5.469 1 97.31 97 SER B CA 1
ATOM 1557 C C . SER B 1 97 ? -4.688 -10.742 5.465 1 97.31 97 SER B C 1
ATOM 1559 O O . SER B 1 97 ? -4.27 -9.82 4.762 1 97.31 97 SER B O 1
ATOM 1561 N N . GLY B 1 98 ? -3.883 -11.375 6.352 1 96.25 98 GLY B N 1
ATOM 1562 C CA . GLY B 1 98 ? -2.443 -11.18 6.41 1 96.25 98 GLY B CA 1
ATOM 1563 C C . GLY B 1 98 ? -1.732 -12.234 7.23 1 96.25 98 GLY B C 1
ATOM 1564 O O . GLY B 1 98 ? -2.375 -13.109 7.824 1 96.25 98 GLY B O 1
ATOM 1565 N N . SER B 1 99 ? -0.485 -12.102 7.043 1 90.19 99 SER B N 1
ATOM 1566 C CA . SER B 1 99 ? 0.326 -13.023 7.832 1 90.19 99 SER B CA 1
ATOM 1567 C C . SER B 1 99 ? 0.966 -12.32 9.023 1 90.19 99 SER B C 1
ATOM 1569 O O . SER B 1 99 ? 1.24 -11.117 8.969 1 90.19 99 SER B O 1
ATOM 1571 N N . ASP B 1 100 ? 0.856 -12.844 10.242 1 67.69 100 ASP B N 1
ATOM 1572 C CA . ASP B 1 100 ? 1.476 -12.32 11.453 1 67.69 100 ASP B CA 1
ATOM 1573 C C . ASP B 1 100 ? 2.996 -12.289 11.328 1 67.69 100 ASP B C 1
ATOM 1575 O O . ASP B 1 100 ? 3.582 -13.109 10.617 1 67.69 100 ASP B O 1
#